Protein AF-0000000087531553 (afdb_homodimer)

Nearest PDB structures (foldseek):
  2ftk-assembly2_D  TM=8.898E-01  e=1.457E-17  Bacillus subtilis
  1ixm-assembly1_B  TM=9.054E-01  e=1.409E-15  Bacillus subtilis
  1ixm-assembly1_A  TM=8.840E-01  e=2.787E-15  Bacillus subtilis
  4r3a-assembly1_A  TM=4.571E-01  e=1.820E-04  Erythrobacter litoralis HTCC2594
  4r39-assembly4_D  TM=4.934E-01  e=1.730E-03  Erythrobacter litoralis HTCC2594

InterPro domains:
  IPR016120 Signal transduction histidine kinase, sporulation regulator SpoOB [SSF55890] (4-170)
  IPR016122 Sporulation initiation phosphotransferase B, C-terminal [PF14682] (57-173)
  IPR016122 Sporulation initiation phosphotransferase B, C-terminal [SM01317] (58-171)
  IPR037100 Sporulation initiation phosphotransferase B, C-terminal domain superfamily [G3DSA:3.30.565.30] (57-173)
  IPR039506 SpoOB, alpha-helical domain [PF14689] (4-54)

pLDDT: mean 92.74, std 7.63, range [51.19, 98.62]

Radius of gyration: 24.93 Å; Cα contacts (8 Å, |Δi|>4): 522; chains: 2; bounding box: 48×75×58 Å

Secondary structure (DSSP, 8-state):
--HHHHHHHHHHHHHHHHHHHHHHHHHHHTT-HHHHHHHHHHHHHHHHHHHHHHTSS-HHHHHHHHTGGGS--SSEEEEEEES-----GGGHHHHHHHHHHHHHHHHHTGGG-SS-EEEEEEE-SSS-EEEEEEES--TTHHHHHHHHHTHHHHSSEEEEEEEE-SSEEEEEEEE-/--HHHHHHHHHHHHHHHHHHHHHHHHHHHTT-HHHHHHHHHHHHHHHHHHHHHHTSS-HHHHHHHHTGGGS--SSEEEEEEES-----GGGHHHHHHHHHHHHHHHHHTGGG-SS-EEEEEEE-SSS-EEEEEEES--TTHHHHHHHHHTHHHHSSEEEEEEEE-SSEEEEEEEE-

Organism: NCBI:txid342944

Structure (mmCIF, N/CA/C/O backbone):
data_AF-0000000087531553-model_v1
#
loop_
_entity.id
_entity.type
_entity.pdbx_description
1 polymer 'Stage 0 sporulation protein B (Sporulation initiation phosphotransferase)'
#
loop_
_atom_site.group_PDB
_atom_site.id
_atom_site.type_symbol
_atom_site.label_atom_id
_atom_site.label_alt_id
_atom_site.label_comp_id
_atom_site.label_asym_id
_atom_site.label_entity_id
_atom_site.label_seq_id
_atom_site.pdbx_PDB_ins_code
_atom_site.Cartn_x
_atom_site.Cartn_y
_atom_site.Cartn_z
_atom_site.occupancy
_atom_site.B_iso_or_equiv
_atom_site.auth_seq_id
_atom_site.auth_comp_id
_atom_site.auth_asym_id
_atom_site.auth_atom_id
_atom_site.pdbx_PDB_model_num
ATOM 1 N N . MET A 1 1 ? -18.469 0.155 1.23 1 51.19 1 MET A N 1
ATOM 2 C CA . MET A 1 1 ? -17.203 -0.413 1.675 1 51.19 1 MET A CA 1
ATOM 3 C C . MET A 1 1 ? -16.641 0.37 2.857 1 51.19 1 MET A C 1
ATOM 5 O O . MET A 1 1 ? -16.578 1.601 2.82 1 51.19 1 MET A O 1
ATOM 9 N N . GLN A 1 2 ? -16.469 -0.368 4.094 1 82.62 2 GLN A N 1
ATOM 10 C CA . GLN A 1 2 ? -16.172 0.215 5.398 1 82.62 2 GLN A CA 1
ATOM 11 C C . GLN A 1 2 ? -14.727 0.696 5.477 1 82.62 2 GLN A C 1
ATOM 13 O O . GLN A 1 2 ? -13.844 0.143 4.812 1 82.62 2 GLN A O 1
ATOM 18 N N . GLU A 1 3 ? -14.477 1.964 5.84 1 88.94 3 GLU A N 1
ATOM 19 C CA . GLU A 1 3 ? -13.164 2.566 6.055 1 88.94 3 GLU A CA 1
ATOM 20 C C . GLU A 1 3 ? -12.227 1.602 6.773 1 88.94 3 GLU A C 1
ATOM 22 O O . GLU A 1 3 ? -11.023 1.6 6.523 1 88.94 3 GLU A O 1
ATOM 27 N N . LYS A 1 4 ? -12.82 0.708 7.438 1 92 4 LYS A N 1
ATOM 28 C CA . LYS A 1 4 ? -12.023 -0.287 8.148 1 92 4 LYS A CA 1
ATOM 29 C C . LYS A 1 4 ? -11.383 -1.272 7.176 1 92 4 LYS A C 1
ATOM 31 O O . LYS A 1 4 ? -10.219 -1.648 7.344 1 92 4 LYS A O 1
ATOM 36 N N . ASP A 1 5 ? -12.133 -1.661 6.211 1 92.5 5 ASP A N 1
ATOM 37 C CA . ASP A 1 5 ? -11.609 -2.568 5.195 1 92.5 5 ASP A CA 1
ATOM 38 C C . ASP A 1 5 ? -10.492 -1.905 4.387 1 92.5 5 ASP A C 1
ATOM 40 O O . ASP A 1 5 ? -9.492 -2.543 4.07 1 92.5 5 ASP A O 1
ATOM 44 N N . LYS A 1 6 ? -10.648 -0.671 4.039 1 96 6 LYS A N 1
ATOM 45 C CA . LYS A 1 6 ? -9.648 0.092 3.293 1 96 6 LYS A CA 1
ATOM 46 C C . LYS A 1 6 ? -8.367 0.258 4.102 1 96 6 LYS A C 1
ATOM 48 O O . LYS A 1 6 ? -7.266 0.134 3.559 1 96 6 LYS A O 1
ATOM 53 N N . LEU A 1 7 ? -8.492 0.474 5.387 1 96.81 7 LEU A N 1
ATOM 54 C CA . LEU A 1 7 ? -7.332 0.63 6.258 1 96.81 7 LEU A CA 1
ATOM 55 C C . LEU A 1 7 ? -6.559 -0.679 6.367 1 96.81 7 LEU A C 1
ATOM 57 O O . LEU A 1 7 ? -5.332 -0.671 6.488 1 96.81 7 LEU A O 1
ATOM 61 N N . ASN A 1 8 ? -7.316 -1.762 6.367 1 96.19 8 ASN A N 1
ATOM 62 C CA . ASN A 1 8 ? -6.664 -3.066 6.418 1 96.19 8 ASN A CA 1
ATOM 63 C C . ASN A 1 8 ? -5.773 -3.293 5.199 1 96.19 8 ASN A C 1
ATOM 65 O O . ASN A 1 8 ? -4.691 -3.871 5.32 1 96.19 8 ASN A O 1
ATOM 69 N N . ILE A 1 9 ? -6.211 -2.869 4.02 1 97.31 9 ILE A N 1
ATOM 70 C CA . ILE A 1 9 ? -5.418 -2.941 2.799 1 97.31 9 ILE A CA 1
ATOM 71 C C . ILE A 1 9 ? -4.141 -2.125 2.965 1 97.31 9 ILE A C 1
ATOM 73 O O . ILE A 1 9 ? -3.047 -2.604 2.654 1 97.31 9 ILE A O 1
ATOM 77 N N . LEU A 1 10 ? -4.277 -0.949 3.488 1 97.81 10 LEU A N 1
ATOM 78 C CA . LEU A 1 10 ? -3.137 -0.067 3.707 1 97.81 10 LEU A CA 1
ATOM 79 C C . LEU A 1 10 ? -2.16 -0.678 4.707 1 97.81 10 LEU A C 1
ATOM 81 O O . LEU A 1 10 ? -0.943 -0.573 4.535 1 97.81 10 LEU A O 1
ATOM 85 N N . ARG A 1 11 ? -2.701 -1.262 5.688 1 97.19 11 ARG A N 1
ATOM 86 C CA . ARG A 1 11 ? -1.887 -1.898 6.719 1 97.19 11 ARG A CA 1
ATOM 87 C C . ARG A 1 11 ? -1.041 -3.023 6.129 1 97.19 11 ARG A C 1
ATOM 89 O O . ARG A 1 11 ? 0.165 -3.092 6.371 1 97.19 11 ARG A O 1
ATOM 96 N N . HIS A 1 12 ? -1.646 -3.922 5.426 1 97.38 12 HIS A N 1
ATOM 97 C CA . HIS A 1 12 ? -0.929 -5.047 4.832 1 97.38 12 HIS A CA 1
ATOM 98 C C . HIS A 1 12 ? 0.117 -4.566 3.832 1 97.38 12 HIS A C 1
ATOM 100 O O . HIS A 1 12 ? 1.242 -5.07 3.814 1 97.38 12 HIS A O 1
ATOM 106 N N . SER A 1 13 ? -0.278 -3.625 2.98 1 97.06 13 SER A N 1
ATOM 107 C CA . SER A 1 13 ? 0.671 -3.062 2.025 1 97.06 13 SER A CA 1
ATOM 108 C C . SER A 1 13 ? 1.871 -2.445 2.736 1 97.06 13 SER A C 1
ATOM 110 O O . SER A 1 13 ? 3.02 -2.707 2.369 1 97.06 13 SER A O 1
ATOM 112 N N . ARG A 1 14 ? 1.592 -1.613 3.717 1 97.12 14 ARG A N 1
ATOM 113 C CA . ARG A 1 14 ? 2.641 -0.994 4.52 1 97.12 14 ARG A CA 1
ATOM 114 C C . ARG A 1 14 ? 3.553 -2.049 5.137 1 97.12 14 ARG A C 1
ATOM 116 O O . ARG A 1 14 ? 4.773 -1.89 5.148 1 97.12 14 ARG A O 1
ATOM 123 N N . HIS A 1 15 ? 3.02 -3.1 5.688 1 96.69 15 HIS A N 1
ATOM 124 C CA . HIS A 1 15 ? 3.799 -4.18 6.277 1 96.69 15 HIS A CA 1
ATOM 125 C C . HIS A 1 15 ? 4.719 -4.824 5.246 1 96.69 15 HIS A C 1
ATOM 127 O O . HIS A 1 15 ? 5.902 -5.039 5.512 1 96.69 15 HIS A O 1
ATOM 133 N N . ASP A 1 16 ? 4.172 -5.09 4.094 1 96.19 16 ASP A N 1
ATOM 134 C CA . ASP A 1 16 ? 4.965 -5.652 3.008 1 96.19 16 ASP A CA 1
ATOM 135 C C . ASP A 1 16 ? 6.172 -4.77 2.697 1 96.19 16 ASP A C 1
ATOM 137 O O . ASP A 1 16 ? 7.305 -5.258 2.635 1 96.19 16 ASP A O 1
ATOM 141 N N . TRP A 1 17 ? 5.988 -3.551 2.623 1 95.44 17 TRP A N 1
ATOM 142 C CA . TRP A 1 17 ? 7.047 -2.627 2.236 1 95.44 17 TRP A CA 1
ATOM 143 C C . TRP A 1 17 ? 8.039 -2.422 3.377 1 95.44 17 TRP A C 1
ATOM 145 O O . TRP A 1 17 ? 9.242 -2.285 3.148 1 95.44 17 TRP A O 1
ATOM 155 N N . MET A 1 18 ? 7.527 -2.418 4.598 1 96.94 18 MET A N 1
ATOM 156 C CA . MET A 1 18 ? 8.406 -2.279 5.754 1 96.94 18 MET A CA 1
ATOM 157 C 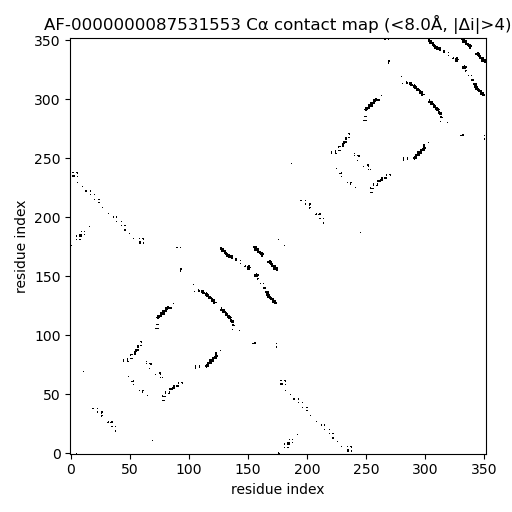C . MET A 1 18 ? 9.336 -3.482 5.875 1 96.94 18 MET A C 1
ATOM 159 O O . MET A 1 18 ? 10.484 -3.342 6.297 1 96.94 18 MET A O 1
ATOM 163 N N . ASN A 1 19 ? 8.836 -4.637 5.48 1 95.75 19 ASN A N 1
ATOM 164 C CA . ASN A 1 19 ? 9.695 -5.812 5.434 1 95.75 19 ASN A CA 1
ATOM 165 C C . ASN A 1 19 ? 10.875 -5.609 4.48 1 95.75 19 ASN A C 1
ATOM 167 O O . ASN A 1 19 ? 12.008 -5.957 4.805 1 95.75 19 ASN A O 1
ATOM 171 N N . VAL A 1 20 ? 10.594 -5.055 3.365 1 97.06 20 VAL A N 1
ATOM 172 C CA . VAL A 1 20 ? 11.625 -4.77 2.367 1 97.06 20 VAL A CA 1
ATOM 173 C C . VAL A 1 20 ? 12.609 -3.74 2.918 1 97.06 20 VAL A C 1
ATOM 175 O O . VAL A 1 20 ? 13.828 -3.914 2.805 1 97.06 20 VAL A O 1
ATOM 178 N N . VAL A 1 21 ? 12.117 -2.678 3.531 1 97.25 21 VAL A N 1
ATOM 179 C CA . VAL A 1 21 ? 12.922 -1.606 4.109 1 97.25 21 VAL A CA 1
ATOM 180 C C . VAL A 1 21 ? 13.898 -2.186 5.133 1 97.25 21 VAL A C 1
ATOM 182 O O . VAL A 1 21 ? 15.078 -1.836 5.141 1 97.25 21 VAL A O 1
ATOM 185 N N . GLN A 1 22 ? 13.383 -3.086 5.941 1 96.62 22 GLN A N 1
ATOM 186 C CA . GLN A 1 22 ? 14.203 -3.695 6.977 1 96.62 22 GLN A CA 1
ATOM 187 C C . GLN A 1 22 ? 15.328 -4.535 6.367 1 96.62 22 GLN A C 1
ATOM 189 O O . GLN A 1 22 ? 16.469 -4.496 6.84 1 96.62 22 GLN A O 1
ATOM 194 N N . VAL A 1 23 ? 15.016 -5.266 5.344 1 97.25 23 VAL A N 1
ATOM 195 C CA . VAL A 1 23 ? 16 -6.094 4.66 1 97.25 23 VAL A CA 1
ATOM 196 C C . VAL A 1 23 ? 17.062 -5.203 4.023 1 97.25 23 VAL A C 1
ATOM 198 O O . VAL A 1 23 ? 18.266 -5.496 4.105 1 97.25 23 VAL A O 1
ATOM 201 N N . ILE A 1 24 ? 16.641 -4.117 3.422 1 97.12 24 ILE A N 1
ATOM 202 C CA . ILE A 1 24 ? 17.562 -3.176 2.811 1 97.12 24 ILE A CA 1
ATOM 203 C C . ILE A 1 24 ? 18.469 -2.576 3.881 1 97.12 24 ILE A C 1
ATOM 205 O O . ILE A 1 24 ? 19.688 -2.535 3.715 1 97.12 24 ILE A O 1
ATOM 209 N N . LYS A 1 25 ? 17.891 -2.104 4.953 1 95.75 25 LYS A N 1
ATOM 210 C CA . LYS A 1 25 ? 18.672 -1.521 6.047 1 95.75 25 LYS A CA 1
ATOM 211 C C . LYS A 1 25 ? 19.719 -2.498 6.562 1 95.75 25 LYS A C 1
ATOM 213 O O . LYS A 1 25 ? 20.875 -2.121 6.77 1 95.75 25 LYS A O 1
ATOM 218 N N . GLY A 1 26 ? 19.359 -3.719 6.766 1 95.12 26 GLY A N 1
ATOM 219 C CA . GLY A 1 26 ? 20.266 -4.742 7.238 1 95.12 26 GLY A CA 1
ATOM 220 C C . GLY A 1 26 ? 21.453 -4.965 6.305 1 95.12 26 GLY A C 1
ATOM 221 O O . GLY A 1 26 ? 22.594 -5.066 6.75 1 95.12 26 GLY A O 1
ATOM 222 N N . ASN A 1 27 ? 21.156 -5.023 5.035 1 95.81 27 ASN A N 1
ATOM 223 C CA . ASN A 1 27 ? 22.219 -5.242 4.059 1 95.81 27 ASN A CA 1
ATOM 224 C C . ASN A 1 27 ? 23.109 -4.008 3.914 1 95.81 27 ASN A C 1
ATOM 226 O O . ASN A 1 27 ? 24.312 -4.129 3.688 1 95.81 27 ASN A O 1
ATOM 230 N N . LEU A 1 28 ? 22.531 -2.857 4.043 1 93.62 28 LEU A N 1
ATOM 231 C CA . LEU A 1 28 ? 23.297 -1.625 3.984 1 93.62 28 LEU A CA 1
ATOM 232 C C . LEU A 1 28 ? 24.266 -1.538 5.156 1 93.62 28 LEU A C 1
ATOM 234 O O . LEU A 1 28 ? 25.422 -1.128 4.988 1 93.62 28 LEU A O 1
ATOM 238 N N . GLN A 1 29 ? 23.781 -1.902 6.305 1 93.19 29 GLN A N 1
ATOM 239 C CA . GLN A 1 29 ? 24.609 -1.905 7.504 1 93.19 29 GLN A CA 1
ATOM 240 C C . GLN A 1 29 ? 25.812 -2.834 7.344 1 93.19 29 GLN A C 1
ATOM 242 O O . GLN A 1 29 ? 26.891 -2.572 7.891 1 93.19 29 GLN A O 1
ATOM 247 N N . LEU A 1 30 ? 25.609 -3.883 6.594 1 94.62 30 LEU A N 1
ATOM 248 C CA . LEU A 1 30 ? 26.672 -4.863 6.359 1 94.62 30 LEU A CA 1
ATOM 249 C C . LEU A 1 30 ? 27.5 -4.488 5.141 1 94.62 30 LEU A C 1
ATOM 251 O O . LEU A 1 30 ? 28.359 -5.258 4.711 1 94.62 30 LEU A O 1
ATOM 255 N N . ASP A 1 31 ? 27.188 -3.34 4.602 1 91.25 31 ASP A N 1
ATOM 256 C CA . ASP A 1 31 ? 27.906 -2.793 3.453 1 91.25 31 ASP A CA 1
ATOM 257 C C . ASP A 1 31 ? 27.766 -3.707 2.236 1 91.25 31 ASP A C 1
ATOM 259 O O . ASP A 1 31 ? 28.75 -3.961 1.534 1 91.25 31 ASP A O 1
ATOM 263 N N . ARG A 1 32 ? 26.672 -4.27 2.021 1 93.06 32 ARG A N 1
ATOM 264 C CA . ARG A 1 32 ? 26.359 -5.098 0.862 1 93.06 32 ARG A CA 1
ATOM 265 C C . ARG A 1 32 ? 25.516 -4.328 -0.149 1 93.06 32 ARG A C 1
ATOM 267 O O . ARG A 1 32 ? 24.328 -4.633 -0.347 1 93.06 32 ARG A O 1
ATOM 274 N N . LYS A 1 33 ? 26.125 -3.402 -0.765 1 91.44 33 LYS A N 1
ATOM 275 C CA . LYS A 1 33 ? 25.438 -2.504 -1.693 1 91.44 33 LYS A CA 1
ATOM 276 C C . LYS A 1 33 ? 24.875 -3.27 -2.885 1 91.44 33 LYS A C 1
ATOM 278 O O . LYS A 1 33 ? 23.766 -2.973 -3.35 1 91.44 33 LYS A O 1
ATOM 283 N N . ASP A 1 34 ? 25.688 -4.258 -3.354 1 93 34 ASP A N 1
ATOM 284 C CA . ASP A 1 34 ? 25.219 -5.043 -4.496 1 93 34 ASP A CA 1
ATOM 285 C C . ASP A 1 34 ? 23.922 -5.785 -4.164 1 93 34 ASP A C 1
ATOM 287 O O . ASP A 1 34 ? 23.016 -5.836 -4.988 1 93 34 ASP A O 1
ATOM 291 N N . ARG A 1 35 ? 23.938 -6.297 -3.045 1 95.69 35 ARG A N 1
ATOM 292 C CA . ARG A 1 35 ? 22.734 -6.996 -2.605 1 95.69 35 ARG A CA 1
ATOM 293 C C . ARG A 1 35 ? 21.547 -6.039 -2.488 1 95.69 35 ARG A C 1
ATOM 295 O O . ARG A 1 35 ? 20.422 -6.395 -2.82 1 95.69 35 ARG A O 1
ATOM 302 N N . VAL A 1 36 ? 21.75 -4.863 -2.01 1 96.38 36 VAL A N 1
ATOM 303 C CA . VAL A 1 36 ? 20.703 -3.848 -1.905 1 96.38 36 VAL A CA 1
ATOM 304 C C . VAL A 1 36 ? 20.141 -3.549 -3.291 1 96.38 36 VAL A C 1
ATOM 306 O O . VAL A 1 36 ? 18.922 -3.473 -3.463 1 96.38 36 VAL A O 1
ATOM 309 N N . TYR A 1 37 ? 20.984 -3.465 -4.242 1 94.75 37 TYR A N 1
ATOM 310 C CA . TYR A 1 37 ? 20.547 -3.232 -5.613 1 94.75 37 TYR A CA 1
ATOM 311 C C . TYR A 1 37 ? 19.656 -4.371 -6.102 1 94.75 37 TYR A C 1
ATOM 313 O O . TYR A 1 37 ? 18.641 -4.137 -6.75 1 94.75 37 TYR A O 1
ATOM 321 N N . ASP A 1 38 ? 20.125 -5.516 -5.812 1 96.75 38 ASP A N 1
ATOM 322 C CA . ASP A 1 38 ? 19.344 -6.68 -6.219 1 96.75 38 ASP A CA 1
ATOM 323 C C . ASP A 1 38 ? 17.938 -6.645 -5.621 1 96.75 38 ASP A C 1
ATOM 325 O O . ASP A 1 38 ? 16.953 -6.93 -6.309 1 96.75 38 ASP A O 1
ATOM 329 N N . ILE A 1 39 ? 17.875 -6.312 -4.379 1 97.56 39 ILE A N 1
ATOM 330 C CA . ILE A 1 39 ? 16.609 -6.246 -3.672 1 97.56 39 ILE A CA 1
ATOM 331 C C . ILE A 1 39 ? 15.719 -5.168 -4.293 1 97.56 39 ILE A C 1
ATOM 333 O O . ILE A 1 39 ? 14.539 -5.402 -4.559 1 97.56 39 ILE A O 1
ATOM 337 N N . LEU A 1 40 ? 16.281 -4.023 -4.531 1 97.31 40 LEU A N 1
ATOM 338 C CA . LEU A 1 40 ? 15.531 -2.92 -5.129 1 97.31 40 LEU A CA 1
ATOM 339 C C . LEU A 1 40 ? 15.008 -3.301 -6.512 1 97.31 40 LEU A C 1
ATOM 341 O O . LEU A 1 40 ? 13.875 -2.963 -6.867 1 97.31 40 LEU A O 1
ATOM 345 N N . ASN A 1 41 ? 15.789 -4.004 -7.273 1 96.81 41 ASN A N 1
ATOM 346 C CA . ASN A 1 41 ? 15.367 -4.449 -8.602 1 96.81 41 ASN A CA 1
ATOM 347 C C . ASN A 1 41 ? 14.219 -5.453 -8.516 1 96.81 41 ASN A C 1
ATOM 349 O O . ASN A 1 41 ? 13.289 -5.41 -9.32 1 96.81 41 ASN A O 1
ATOM 353 N N . GLU A 1 42 ? 14.391 -6.32 -7.605 1 96.88 42 GLU A N 1
ATOM 354 C CA . GLU A 1 42 ? 13.344 -7.316 -7.414 1 96.88 42 GLU A CA 1
ATOM 355 C C . GLU A 1 42 ? 12.016 -6.656 -7.035 1 96.88 42 GLU A C 1
ATOM 357 O O . GLU A 1 42 ? 10.969 -7 -7.582 1 96.88 42 GLU A O 1
ATOM 362 N N . VAL A 1 43 ? 12.062 -5.758 -6.105 1 96.94 43 VAL A N 1
ATOM 363 C CA . VAL A 1 43 ? 10.852 -5.074 -5.656 1 96.94 43 VAL A CA 1
ATOM 364 C C . VAL A 1 43 ? 10.258 -4.262 -6.805 1 96.94 43 VAL A C 1
ATOM 366 O O . VAL A 1 43 ? 9.039 -4.199 -6.965 1 96.94 43 VAL A O 1
ATOM 369 N N . THR A 1 44 ? 11.062 -3.592 -7.586 1 97.62 44 THR A N 1
ATOM 370 C CA . THR A 1 44 ? 10.609 -2.83 -8.742 1 97.62 44 THR A CA 1
ATOM 371 C C . THR A 1 44 ? 9.898 -3.736 -9.742 1 97.62 44 THR A C 1
ATOM 373 O O . THR A 1 44 ? 8.82 -3.398 -10.242 1 97.62 44 THR A O 1
ATOM 376 N N . ARG A 1 45 ? 10.508 -4.84 -10.039 1 97.12 45 ARG A N 1
ATOM 377 C CA . ARG A 1 45 ? 9.922 -5.805 -10.961 1 97.12 45 ARG A CA 1
ATOM 378 C C . ARG A 1 45 ? 8.562 -6.281 -10.461 1 97.12 45 ARG A C 1
ATOM 380 O O . ARG A 1 45 ? 7.602 -6.348 -11.234 1 97.12 45 ARG A O 1
ATOM 387 N N . ARG A 1 46 ? 8.453 -6.613 -9.219 1 97.12 46 ARG A N 1
ATOM 388 C CA . ARG A 1 46 ? 7.195 -7.062 -8.633 1 97.12 46 ARG A CA 1
ATOM 389 C C . ARG A 1 46 ? 6.121 -5.988 -8.742 1 97.12 46 ARG A C 1
ATOM 391 O O . ARG A 1 46 ? 4.977 -6.277 -9.102 1 97.12 46 ARG A O 1
ATOM 398 N N . ALA A 1 47 ? 6.477 -4.781 -8.391 1 97.62 47 ALA A N 1
ATOM 399 C CA . ALA A 1 47 ? 5.543 -3.66 -8.5 1 97.62 47 ALA A CA 1
ATOM 400 C C . ALA A 1 47 ? 5.055 -3.486 -9.93 1 97.62 47 ALA A C 1
ATOM 402 O O . ALA A 1 47 ? 3.879 -3.191 -10.164 1 97.62 47 ALA A O 1
ATOM 403 N N . GLU A 1 48 ? 5.941 -3.646 -10.867 1 97.25 48 GLU A N 1
ATOM 404 C CA . GLU A 1 48 ? 5.578 -3.541 -12.273 1 97.25 48 GLU A CA 1
ATOM 405 C C . GLU A 1 48 ? 4.578 -4.625 -12.672 1 97.25 48 GLU A C 1
ATOM 407 O O . GLU A 1 48 ? 3.623 -4.355 -13.398 1 97.25 48 GLU A O 1
ATOM 412 N N . HIS A 1 49 ? 4.859 -5.797 -12.242 1 98.06 49 HIS A N 1
ATOM 413 C CA . HIS A 1 49 ? 3.941 -6.895 -12.523 1 98.06 49 HIS A CA 1
ATOM 414 C C . HIS A 1 49 ? 2.561 -6.625 -11.938 1 98.06 49 HIS A C 1
ATOM 416 O O . HIS A 1 49 ? 1.543 -6.859 -12.586 1 98.06 49 HIS A O 1
ATOM 422 N N . GLU A 1 50 ? 2.51 -6.145 -10.727 1 97.69 50 GLU A N 1
ATOM 423 C CA . GLU A 1 50 ? 1.239 -5.828 -10.078 1 97.69 50 GLU A CA 1
ATOM 424 C C . GLU A 1 50 ? 0.491 -4.734 -10.836 1 97.69 50 GLU A C 1
ATOM 426 O O . GLU A 1 50 ? -0.731 -4.801 -10.984 1 97.69 50 GLU A O 1
ATOM 431 N N . ALA A 1 51 ? 1.196 -3.736 -11.273 1 97.12 51 ALA A N 1
ATOM 432 C CA . ALA A 1 51 ? 0.596 -2.652 -12.047 1 97.12 51 ALA A CA 1
ATOM 433 C C . ALA A 1 51 ? -0.031 -3.178 -13.336 1 97.12 51 ALA A C 1
ATOM 435 O O . ALA A 1 51 ? -1.173 -2.842 -13.656 1 97.12 51 ALA A O 1
ATOM 436 N N . LYS A 1 52 ? 0.709 -3.977 -14.039 1 97.5 52 LYS A N 1
ATOM 437 C CA . LYS A 1 52 ? 0.218 -4.551 -15.281 1 97.5 52 LYS A CA 1
ATOM 438 C C . LYS A 1 52 ? -1.019 -5.414 -15.047 1 97.5 52 LYS A C 1
ATOM 440 O O . LYS A 1 52 ? -1.982 -5.352 -15.812 1 97.5 52 LYS A O 1
ATOM 445 N N . LEU A 1 53 ? -0.93 -6.219 -14.008 1 97.94 53 LEU A N 1
ATOM 446 C CA . LEU A 1 53 ? -2.064 -7.059 -13.641 1 97.94 53 LEU A CA 1
ATOM 447 C C . LEU A 1 53 ? -3.305 -6.215 -13.375 1 97.94 53 LEU A C 1
ATOM 449 O O . LEU A 1 53 ? -4.406 -6.562 -13.797 1 97.94 53 LEU A O 1
ATOM 453 N N . SER A 1 54 ? -3.121 -5.117 -12.703 1 97.06 54 SER A N 1
ATOM 454 C CA . SER A 1 54 ? -4.211 -4.215 -12.344 1 97.06 54 SER A CA 1
ATOM 455 C C . SER A 1 54 ? -4.793 -3.537 -13.578 1 97.06 54 SER A C 1
ATOM 457 O O . SER A 1 54 ? -5.895 -2.98 -13.531 1 97.06 54 SER A O 1
ATOM 459 N N . ASP A 1 55 ? -4.16 -3.58 -14.703 1 95.44 55 ASP A N 1
ATOM 460 C CA . ASP A 1 55 ? -4.559 -2.865 -15.906 1 95.44 55 ASP A CA 1
ATOM 461 C C . ASP A 1 55 ? -5.246 -3.801 -16.906 1 95.44 55 ASP A C 1
ATOM 463 O O . ASP A 1 55 ? -5.578 -3.396 -18.016 1 95.44 55 ASP A O 1
ATOM 467 N N . LEU A 1 56 ? -5.562 -5.02 -16.578 1 96.75 56 LEU A N 1
ATOM 468 C CA . LEU A 1 56 ? -6.113 -6.02 -17.484 1 96.75 56 LEU A CA 1
ATOM 469 C C . LEU A 1 56 ? -7.637 -5.922 -17.531 1 96.75 56 LEU A C 1
ATOM 471 O O . LEU A 1 56 ? -8.289 -6.695 -18.234 1 96.75 56 LEU A O 1
ATOM 475 N N . ASN A 1 57 ? -8.266 -4.984 -16.797 1 96.62 57 ASN A N 1
ATOM 476 C CA . ASN A 1 57 ? -9.711 -4.867 -16.672 1 96.62 57 ASN A CA 1
ATOM 477 C C . ASN A 1 57 ? -10.32 -6.125 -16.062 1 96.62 57 ASN A C 1
ATOM 479 O O . ASN A 1 57 ? -11.375 -6.59 -16.5 1 96.62 57 ASN A O 1
ATOM 483 N N . THR A 1 58 ? -9.625 -6.734 -15.172 1 97.12 58 THR A N 1
ATOM 484 C CA . THR A 1 58 ? -10.055 -7.859 -14.344 1 97.12 58 THR A CA 1
ATOM 485 C C . THR A 1 58 ? -9.914 -7.531 -12.867 1 97.12 58 THR A C 1
ATOM 487 O O . THR A 1 58 ? -9.117 -8.148 -12.156 1 97.12 58 THR A O 1
ATOM 490 N N . PRO A 1 59 ? -10.672 -6.594 -12.398 1 97.38 59 PRO A N 1
ATOM 491 C CA . PRO A 1 59 ? -10.445 -6.051 -11.062 1 97.38 59 PRO A CA 1
ATOM 492 C C . PRO A 1 59 ? -10.602 -7.102 -9.961 1 97.38 59 PRO A C 1
ATOM 494 O O . PRO A 1 59 ? -9.867 -7.082 -8.977 1 97.38 59 PRO A O 1
ATOM 497 N N . ASP A 1 60 ? -11.562 -7.988 -10.094 1 97.5 60 ASP A N 1
ATOM 498 C CA . ASP A 1 60 ? -11.758 -9.008 -9.07 1 97.5 60 ASP A CA 1
ATOM 499 C C . ASP A 1 60 ? -10.57 -9.969 -9.016 1 97.5 60 ASP A C 1
ATOM 501 O O . ASP A 1 60 ? -10.086 -10.305 -7.938 1 97.5 60 ASP A O 1
ATOM 505 N N . LEU A 1 61 ? -10.102 -10.344 -10.148 1 98.06 61 LEU A N 1
ATOM 506 C CA . LEU A 1 61 ? -8.961 -11.25 -10.234 1 98.06 61 LEU A CA 1
ATOM 507 C C . LEU A 1 61 ? -7.688 -10.562 -9.742 1 98.06 61 LEU A C 1
ATOM 5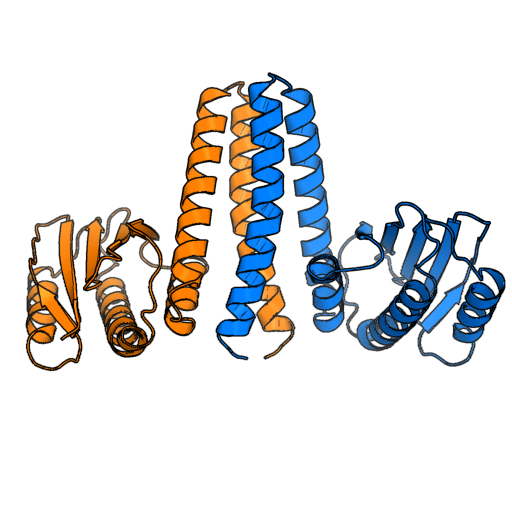09 O O . LEU A 1 61 ? -6.938 -11.141 -8.953 1 98.06 61 LEU A O 1
ATOM 513 N N . ALA A 1 62 ? -7.461 -9.398 -10.242 1 98.12 62 ALA A N 1
ATOM 514 C CA . ALA A 1 62 ? -6.266 -8.656 -9.859 1 98.12 62 ALA A CA 1
ATOM 515 C C . ALA A 1 62 ? -6.18 -8.492 -8.344 1 98.12 62 ALA A C 1
ATOM 517 O O . ALA A 1 62 ? -5.141 -8.773 -7.742 1 98.12 62 ALA A O 1
ATOM 518 N N . TYR A 1 63 ? -7.273 -8.117 -7.777 1 97.75 63 TYR A N 1
ATOM 519 C CA . TYR A 1 63 ? -7.293 -7.934 -6.328 1 97.75 63 TYR A CA 1
ATOM 520 C C . TYR A 1 63 ? -7.02 -9.25 -5.609 1 97.75 63 TYR A C 1
ATOM 522 O O . TYR A 1 63 ? -6.242 -9.289 -4.652 1 97.75 63 TYR A O 1
ATOM 530 N N . LYS A 1 64 ? -7.637 -10.266 -6.016 1 97.38 64 LYS A N 1
ATOM 531 C CA . LYS A 1 64 ? -7.465 -11.578 -5.406 1 97.38 64 LYS A CA 1
ATOM 532 C C . LYS A 1 64 ? -5.996 -12 -5.41 1 97.38 64 LYS A C 1
ATOM 534 O O . LYS A 1 64 ? -5.48 -12.469 -4.395 1 97.38 64 LYS A O 1
ATOM 539 N N . LEU A 1 65 ? -5.355 -11.781 -6.492 1 98 65 LEU A N 1
ATOM 540 C CA . LEU A 1 65 ? -3.99 -12.273 -6.652 1 98 65 LEU A CA 1
ATOM 541 C C . LEU A 1 65 ? -3 -11.367 -5.922 1 98 65 LEU A C 1
ATOM 543 O O . LEU A 1 65 ? -2.062 -11.859 -5.285 1 98 65 LEU A O 1
ATOM 547 N N . ILE A 1 66 ? -3.223 -10.094 -5.988 1 97.81 66 ILE A N 1
ATOM 548 C CA . ILE A 1 66 ? -2.295 -9.141 -5.387 1 97.81 66 ILE A CA 1
ATOM 549 C C . ILE A 1 66 ? -2.314 -9.289 -3.867 1 97.81 66 ILE A C 1
ATOM 551 O O . ILE A 1 66 ? -1.278 -9.156 -3.211 1 97.81 66 ILE A O 1
ATOM 555 N N . THR A 1 67 ? -3.479 -9.555 -3.287 1 97.25 67 THR A N 1
ATOM 556 C CA . THR A 1 67 ? -3.611 -9.594 -1.835 1 97.25 67 THR A CA 1
ATOM 557 C C . THR A 1 67 ? -3.479 -11.023 -1.317 1 97.25 67 THR A C 1
ATOM 559 O O . THR A 1 67 ? -3.605 -11.273 -0.116 1 97.25 67 THR A O 1
ATOM 562 N N . PHE A 1 68 ? -3.221 -11.953 -2.146 1 97.06 68 PHE A N 1
ATOM 563 C CA . PHE A 1 68 ? -3.227 -13.375 -1.821 1 97.06 68 PHE A CA 1
ATOM 564 C C . PHE A 1 68 ? -2.303 -13.664 -0.644 1 97.06 68 PHE A C 1
ATOM 566 O O . PHE A 1 68 ? -2.697 -14.344 0.309 1 97.06 68 PHE A O 1
ATOM 573 N N . ASN A 1 69 ? -1.179 -13.133 -0.631 1 96.38 69 ASN A N 1
ATOM 574 C CA . ASN A 1 69 ? -0.151 -13.492 0.342 1 96.38 69 ASN A CA 1
ATOM 575 C C . ASN A 1 69 ? -0.378 -12.789 1.679 1 96.38 69 ASN A C 1
ATOM 577 O O . ASN A 1 69 ? 0.361 -13.016 2.639 1 96.38 69 ASN A O 1
ATOM 581 N N . TRP A 1 70 ? -1.345 -11.93 1.766 1 95.5 70 TRP A N 1
ATOM 582 C CA . TRP A 1 70 ? -1.61 -11.195 2.996 1 95.5 70 TRP A CA 1
ATOM 583 C C . TRP A 1 70 ? -2.213 -12.109 4.059 1 95.5 70 TRP A C 1
ATOM 585 O O . TRP A 1 70 ? -2.131 -11.812 5.254 1 95.5 70 TRP A O 1
ATOM 595 N N . GLN A 1 71 ? -2.861 -13.133 3.621 1 88.69 71 GLN A N 1
ATOM 596 C CA . GLN A 1 71 ? -3.449 -14.078 4.562 1 88.69 71 GLN A CA 1
ATOM 597 C C . GLN A 1 71 ? -2.59 -15.336 4.691 1 88.69 71 GLN A C 1
ATOM 599 O O . GLN A 1 71 ? -1.694 -15.562 3.877 1 88.69 71 GLN A O 1
ATOM 604 N N . TRP A 1 72 ? -2.73 -15.906 5.797 1 77.69 72 TRP A N 1
ATOM 605 C CA . TRP A 1 72 ? -2.006 -17.156 5.965 1 77.69 72 TRP A CA 1
ATOM 606 C C . TRP A 1 72 ? -2.35 -18.141 4.852 1 77.69 72 TRP A C 1
ATOM 608 O O . TRP A 1 72 ? -3.52 -18.469 4.641 1 77.69 72 TRP A O 1
ATOM 618 N N . GLN A 1 73 ? -1.368 -18.359 4.188 1 78.12 73 GLN A N 1
ATOM 619 C CA . GLN A 1 73 ? -1.528 -19.281 3.072 1 78.12 73 GLN A CA 1
ATOM 620 C C . GLN A 1 73 ? -0.593 -20.469 3.213 1 78.12 73 GLN A C 1
ATOM 622 O O . GLN A 1 73 ? 0.439 -20.391 3.883 1 78.12 73 GLN A O 1
ATOM 627 N N . LYS A 1 74 ? -1.009 -21.562 2.619 1 86.5 74 LYS A N 1
ATOM 628 C CA . LYS A 1 74 ? -0.239 -22.812 2.646 1 86.5 74 LYS A CA 1
ATOM 629 C C . LYS A 1 74 ? 0.874 -22.781 1.603 1 86.5 74 LYS A C 1
ATOM 631 O O . LYS A 1 74 ? 1.729 -23.672 1.581 1 86.5 74 LYS A O 1
ATOM 636 N N . PHE A 1 75 ? 0.814 -21.891 0.733 1 92.25 75 PHE A N 1
ATOM 637 C CA . PHE A 1 75 ? 1.862 -21.703 -0.262 1 92.25 75 PHE A CA 1
ATOM 638 C C . PHE A 1 75 ? 2.018 -20.219 -0.612 1 92.25 75 PHE A C 1
ATOM 640 O O . PHE A 1 75 ? 1.121 -19.422 -0.347 1 92.25 75 PHE A O 1
ATOM 647 N N . HIS A 1 76 ? 3.16 -19.891 -1.161 1 94.94 76 HIS A N 1
ATOM 648 C CA . HIS A 1 76 ? 3.426 -18.531 -1.595 1 94.94 76 HIS A CA 1
ATOM 649 C C . HIS A 1 76 ? 3.08 -18.344 -3.068 1 94.94 76 HIS A C 1
ATOM 651 O O . HIS A 1 76 ? 3.352 -19.219 -3.891 1 94.94 76 HIS A O 1
ATOM 657 N N . LEU A 1 77 ? 2.559 -17.172 -3.404 1 97.06 77 LEU A N 1
ATOM 658 C CA . LEU A 1 77 ? 2.162 -16.859 -4.773 1 97.06 77 LEU A CA 1
ATOM 659 C C . LEU A 1 77 ? 3.041 -15.766 -5.363 1 97.06 77 LEU A C 1
ATOM 661 O O . LEU A 1 77 ? 3.238 -14.719 -4.742 1 97.06 77 LEU A O 1
ATOM 665 N N . ASP A 1 78 ? 3.621 -16.016 -6.5 1 97.25 78 ASP A N 1
ATOM 666 C CA . ASP A 1 78 ? 4.316 -15.008 -7.301 1 97.25 78 ASP A CA 1
ATOM 667 C C . ASP A 1 78 ? 3.641 -14.82 -8.656 1 97.25 78 ASP A C 1
ATOM 669 O O . ASP A 1 78 ? 3.156 -15.781 -9.25 1 97.25 78 ASP A O 1
ATOM 673 N N . ILE A 1 79 ? 3.627 -13.609 -9.125 1 98.31 79 ILE A N 1
ATOM 674 C CA . ILE A 1 79 ? 2.965 -13.273 -10.383 1 98.31 79 ILE A CA 1
ATOM 675 C C . ILE A 1 79 ? 3.973 -12.664 -11.352 1 98.31 79 ILE A C 1
ATOM 677 O O . ILE A 1 79 ? 4.809 -11.844 -10.953 1 98.31 79 ILE A O 1
ATOM 681 N N . GLU A 1 80 ? 3.92 -13.039 -12.555 1 98.25 80 GLU A N 1
ATOM 682 C CA . GLU A 1 80 ? 4.715 -12.484 -13.641 1 98.25 80 GLU A CA 1
ATOM 683 C C . GLU A 1 80 ? 3.834 -12.109 -14.828 1 98.25 80 GLU A C 1
ATOM 685 O O . GLU A 1 80 ? 2.988 -12.898 -15.258 1 98.25 80 GLU A O 1
ATOM 690 N N . MET A 1 81 ? 4.023 -10.93 -15.281 1 98.25 81 MET A N 1
ATOM 691 C CA . MET A 1 81 ? 3.314 -10.445 -16.453 1 98.25 81 MET A CA 1
ATOM 692 C C . MET A 1 81 ? 4.242 -10.398 -17.672 1 98.25 81 MET A C 1
ATOM 694 O O . MET A 1 81 ? 5.266 -9.719 -17.641 1 98.25 81 MET A O 1
ATOM 698 N N . ILE A 1 82 ? 3.885 -11.086 -18.703 1 97.62 82 ILE A N 1
ATOM 699 C CA . ILE A 1 82 ? 4.699 -11.133 -19.906 1 97.62 82 ILE A CA 1
ATOM 700 C C . ILE A 1 82 ? 3.932 -10.492 -21.062 1 97.62 82 ILE A C 1
ATOM 702 O O . ILE A 1 82 ? 2.844 -10.953 -21.422 1 97.62 82 ILE A O 1
ATOM 706 N N . GLY A 1 83 ? 4.516 -9.43 -21.656 1 95.31 83 GLY A N 1
ATOM 707 C CA . GLY A 1 83 ? 3.861 -8.695 -22.734 1 95.31 83 GLY A CA 1
ATOM 708 C C . GLY A 1 83 ? 3.195 -7.418 -22.266 1 95.31 83 GLY A C 1
ATOM 709 O O . GLY A 1 83 ? 3.307 -7.047 -21.094 1 95.31 83 GLY A O 1
ATOM 710 N N . LYS A 1 84 ? 2.43 -6.723 -23.125 1 93.06 84 LYS A N 1
ATOM 711 C CA . LYS A 1 84 ? 1.724 -5.488 -22.812 1 93.06 84 LYS A CA 1
ATOM 712 C C . LYS A 1 84 ? 0.289 -5.773 -22.375 1 93.06 84 LYS A C 1
ATOM 714 O O . LYS A 1 84 ? -0.365 -6.664 -22.922 1 93.06 84 LYS A O 1
ATOM 719 N N . PRO A 1 85 ? -0.07 -5.016 -21.453 1 91.31 85 PRO A N 1
ATOM 720 C CA . PRO A 1 85 ? -1.439 -5.23 -20.984 1 91.31 85 PRO A CA 1
ATOM 721 C C . PRO A 1 85 ? -2.479 -5.082 -22.094 1 91.31 85 PRO A C 1
ATOM 723 O O . PRO A 1 85 ? -2.346 -4.211 -22.953 1 91.31 85 PRO A O 1
ATOM 726 N N . ILE A 1 86 ? -3.373 -5.996 -22.094 1 93.44 86 ILE A N 1
ATOM 727 C CA . ILE A 1 86 ? -4.523 -5.977 -22.984 1 93.44 86 ILE A CA 1
ATOM 728 C C . ILE A 1 86 ? -5.809 -6.113 -22.172 1 93.44 86 ILE A C 1
ATOM 730 O O . ILE A 1 86 ? -5.773 -6.441 -20.984 1 93.44 86 ILE A O 1
ATOM 734 N N . ASP A 1 87 ? -6.926 -5.801 -22.859 1 96 87 ASP A N 1
ATOM 735 C CA . ASP A 1 87 ? -8.219 -5.934 -22.188 1 96 87 ASP A CA 1
ATOM 736 C C . ASP A 1 87 ? -8.609 -7.398 -22.031 1 96 87 ASP A C 1
ATOM 738 O O . ASP A 1 87 ? -8.875 -8.078 -23.031 1 96 87 ASP A O 1
ATOM 742 N N . CYS A 1 88 ? -8.688 -7.883 -20.781 1 96.5 88 CYS A N 1
ATOM 743 C CA . CYS A 1 88 ? -9 -9.281 -20.516 1 96.5 88 CYS A CA 1
ATOM 744 C C . CYS A 1 88 ? -10.32 -9.414 -19.766 1 96.5 88 CYS A C 1
ATOM 746 O O . CYS A 1 88 ? -10.539 -10.391 -19.047 1 96.5 88 CYS A O 1
ATOM 748 N N . ALA A 1 89 ? -11.133 -8.422 -19.891 1 96.06 89 ALA A N 1
ATOM 749 C CA . ALA A 1 89 ? -12.422 -8.414 -19.203 1 96.06 89 ALA A CA 1
ATOM 750 C C . ALA A 1 89 ? -13.203 -9.695 -19.484 1 96.06 89 ALA A C 1
ATOM 752 O O . ALA A 1 89 ? -13.844 -10.242 -18.578 1 96.06 89 ALA A O 1
ATOM 753 N N . ARG A 1 90 ? -13.117 -10.18 -20.688 1 94.06 90 ARG A N 1
ATOM 754 C CA . ARG A 1 90 ? -13.875 -11.352 -21.094 1 94.06 90 ARG A CA 1
ATOM 755 C C . ARG A 1 90 ? -13.32 -12.617 -20.453 1 94.06 90 ARG A C 1
ATOM 757 O O . ARG A 1 90 ? -13.977 -13.664 -20.469 1 94.06 90 ARG A O 1
ATOM 764 N N . HIS A 1 91 ? -12.164 -12.578 -19.922 1 95.12 91 HIS A N 1
ATOM 765 C CA . HIS A 1 91 ? -11.5 -13.742 -19.344 1 95.12 91 HIS A CA 1
ATOM 766 C C . HIS A 1 91 ? -11.75 -13.82 -17.844 1 95.12 91 HIS A C 1
ATOM 768 O O . HIS A 1 91 ? -11.516 -14.852 -17.219 1 95.12 91 HIS A O 1
ATOM 774 N N . GLU A 1 92 ? -12.133 -12.773 -17.203 1 95.75 92 GLU A N 1
ATOM 775 C CA . GLU A 1 92 ? -12.094 -12.656 -15.75 1 95.75 92 GLU A CA 1
ATOM 776 C C . GLU A 1 92 ? -12.906 -13.758 -15.086 1 95.75 92 GLU A C 1
ATOM 778 O O . GLU A 1 92 ? -12.453 -14.375 -14.117 1 95.75 92 GLU A O 1
ATOM 783 N N . MET A 1 93 ? -14.094 -13.969 -15.609 1 94.81 93 MET A N 1
ATOM 784 C CA . MET A 1 93 ? -15 -14.922 -14.969 1 94.81 93 MET A CA 1
ATOM 785 C C . MET A 1 93 ? -14.391 -16.312 -14.953 1 94.81 93 MET A C 1
ATOM 787 O O . MET A 1 93 ? -14.352 -16.969 -13.914 1 94.81 93 MET A O 1
ATOM 791 N N . CYS A 1 94 ? -13.984 -16.766 -16.062 1 94.94 94 CYS A N 1
ATOM 792 C CA . CYS A 1 94 ? -13.438 -18.109 -16.156 1 94.94 94 CYS A CA 1
ATOM 793 C C . CYS A 1 94 ? -12.133 -18.219 -15.375 1 94.94 94 CYS A C 1
ATOM 795 O O . CYS A 1 94 ? -11.883 -19.234 -14.711 1 94.94 94 CYS A O 1
ATOM 797 N N . TRP A 1 95 ? -11.25 -17.188 -15.43 1 96.69 95 TRP A N 1
ATOM 798 C CA . TRP A 1 95 ? -10 -17.172 -14.672 1 96.69 95 TRP A CA 1
ATOM 799 C C . TRP A 1 95 ? -10.266 -17.25 -13.172 1 96.69 95 TRP A C 1
ATOM 801 O O . TRP A 1 95 ? -9.656 -18.047 -12.461 1 96.69 95 TRP A O 1
ATOM 811 N N . LEU A 1 96 ? -11.172 -16.422 -12.75 1 96.69 96 LEU A N 1
ATOM 812 C CA . LEU A 1 96 ? -11.508 -16.406 -11.328 1 96.69 96 LEU A CA 1
ATOM 813 C C . LEU A 1 96 ? -11.992 -17.766 -10.859 1 96.69 96 LEU A C 1
ATOM 815 O O . LEU A 1 96 ? -11.586 -18.25 -9.797 1 96.69 96 LEU A O 1
ATOM 819 N N . LYS A 1 97 ? -12.906 -18.281 -11.617 1 95.75 97 LYS A N 1
ATOM 820 C CA . LYS A 1 97 ? -13.438 -19.594 -11.289 1 95.75 97 LYS A CA 1
ATOM 821 C C . LYS A 1 97 ? -12.312 -20.625 -11.172 1 95.75 97 LYS A C 1
ATOM 823 O O . LYS A 1 97 ? -12.281 -21.422 -10.227 1 95.75 97 LYS A O 1
ATOM 828 N N . PHE A 1 98 ? -11.453 -20.625 -12.07 1 96.5 98 PHE A N 1
ATOM 829 C CA . PHE A 1 98 ? -10.344 -21.562 -12.07 1 96.5 98 PHE A CA 1
ATOM 830 C C . PHE A 1 98 ? -9.461 -21.359 -10.844 1 96.5 98 PHE A C 1
ATOM 832 O O . PHE A 1 98 ? -9.148 -22.312 -10.125 1 96.5 98 PHE A O 1
ATOM 839 N N . PHE A 1 99 ? -9 -20.125 -10.648 1 97.38 99 PHE A N 1
ATOM 840 C CA . PHE A 1 99 ? -8.117 -19.828 -9.523 1 97.38 99 PHE A CA 1
ATOM 841 C C . PHE A 1 99 ? -8.766 -20.25 -8.211 1 97.38 9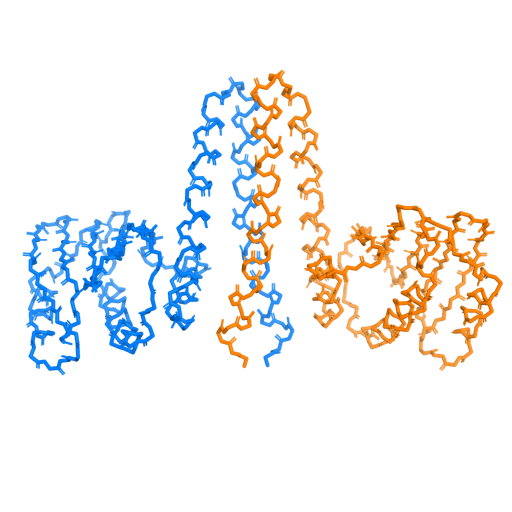9 PHE A C 1
ATOM 843 O O . PHE A 1 99 ? -8.102 -20.812 -7.34 1 97.38 99 PHE A O 1
ATOM 850 N N . ASP A 1 100 ? -10.031 -19.969 -8.062 1 96.56 100 ASP A N 1
ATOM 851 C CA . ASP A 1 100 ? -10.734 -20.359 -6.848 1 96.56 100 ASP A CA 1
ATOM 852 C C . ASP A 1 100 ? -10.633 -21.859 -6.598 1 96.56 100 ASP A C 1
ATOM 854 O O . ASP A 1 100 ? -10.25 -22.281 -5.508 1 96.56 100 ASP A O 1
ATOM 858 N N . GLN A 1 101 ? -10.953 -22.562 -7.566 1 95.31 101 GLN A N 1
ATOM 859 C CA . GLN A 1 101 ? -10.953 -24.016 -7.43 1 95.31 101 GLN A CA 1
ATOM 860 C C . GLN A 1 101 ? -9.539 -24.562 -7.281 1 95.31 101 GLN A C 1
ATOM 862 O O . GLN A 1 101 ? -9.289 -25.453 -6.477 1 95.31 101 GLN A O 1
ATOM 867 N N . PHE A 1 102 ? -8.602 -24.031 -8.031 1 95.69 102 PHE A N 1
ATOM 868 C CA . PHE A 1 102 ? -7.219 -24.5 -7.984 1 95.69 102 PHE A CA 1
ATOM 869 C C . PHE A 1 102 ? -6.609 -24.234 -6.613 1 95.69 102 PHE A C 1
ATOM 871 O O . PHE A 1 102 ? -5.957 -25.109 -6.043 1 95.69 102 PHE A O 1
ATOM 878 N N . PHE A 1 103 ? -6.805 -23 -6.066 1 95.38 103 PHE A N 1
ATOM 879 C CA . PHE A 1 103 ? -6.289 -22.672 -4.746 1 95.38 103 PHE A CA 1
ATOM 880 C C . PHE A 1 103 ? -6.883 -23.578 -3.682 1 95.38 103 PHE A C 1
ATOM 882 O O . PHE A 1 103 ? -6.191 -23.984 -2.746 1 95.38 103 PHE A O 1
ATOM 889 N N . GLU A 1 104 ? -8.102 -23.844 -3.812 1 93.56 104 GLU A N 1
ATOM 890 C CA . GLU A 1 104 ? -8.75 -24.766 -2.885 1 93.56 104 GLU A CA 1
ATOM 891 C C . GLU A 1 104 ? -8.109 -26.156 -2.934 1 93.56 104 GLU A C 1
ATOM 893 O O . GLU A 1 104 ? -7.82 -26.734 -1.893 1 93.56 104 GLU A O 1
ATOM 898 N N . LYS A 1 105 ? -7.91 -26.656 -4.113 1 91.62 105 LYS A N 1
ATOM 899 C CA . LYS A 1 105 ? -7.301 -27.969 -4.293 1 91.62 105 LYS A CA 1
ATOM 900 C C . LYS A 1 105 ? -5.891 -28.016 -3.715 1 91.62 105 LYS A C 1
ATOM 902 O O . LYS A 1 105 ? -5.496 -29 -3.086 1 91.62 105 LYS A O 1
ATOM 907 N N . LEU A 1 106 ? -5.098 -26.984 -3.934 1 91.25 106 LEU A N 1
ATOM 908 C CA . LEU A 1 106 ? -3.74 -26.891 -3.406 1 91.25 106 LEU A CA 1
ATOM 909 C C . LEU A 1 106 ? -3.748 -26.875 -1.881 1 91.25 106 LEU A C 1
ATOM 911 O O . LEU A 1 106 ? -2.918 -27.531 -1.243 1 91.25 106 LEU A O 1
ATOM 915 N N . THR A 1 107 ? -4.664 -26.078 -1.365 1 88.81 107 THR A N 1
ATOM 916 C CA . THR A 1 107 ? -4.762 -25.938 0.084 1 88.81 107 THR A CA 1
ATOM 917 C C . THR A 1 107 ? -5.109 -27.281 0.734 1 88.81 107 THR A C 1
ATOM 919 O O . THR A 1 107 ? -4.602 -27.609 1.811 1 88.81 107 THR A O 1
ATOM 922 N N . GLU A 1 108 ? -5.891 -28.031 0.149 1 85.69 108 GLU A N 1
ATOM 923 C CA . GLU A 1 108 ? -6.316 -29.344 0.658 1 85.69 108 GLU A CA 1
ATOM 924 C C . GLU A 1 108 ? -5.148 -30.312 0.712 1 85.69 108 GLU A C 1
ATOM 926 O O . GLU A 1 108 ? -5.125 -31.219 1.549 1 85.69 108 GLU A O 1
ATOM 931 N N . GLN A 1 109 ? -4.227 -30.125 -0.065 1 79.88 109 GLN A N 1
ATOM 932 C CA . GLN A 1 109 ? -3.125 -31.078 -0.182 1 79.88 109 GLN A CA 1
ATOM 933 C C . GLN A 1 109 ? -1.867 -30.547 0.501 1 79.88 109 GLN A C 1
ATOM 935 O O . GLN A 1 109 ? -0.797 -31.156 0.401 1 79.88 109 GLN A O 1
ATOM 940 N N . SER A 1 110 ? -1.812 -29.594 1.272 1 72.12 110 SER A N 1
ATOM 941 C CA . SER A 1 110 ? -0.67 -28.766 1.658 1 72.12 110 SER A CA 1
ATOM 942 C C . SER A 1 110 ? 0.08 -29.391 2.836 1 72.12 110 SER A C 1
ATOM 944 O O . SER A 1 110 ? 1.252 -29.078 3.061 1 72.12 110 SER A O 1
ATOM 946 N N . ASP A 1 111 ? -0.546 -30.141 3.559 1 70.62 111 ASP A N 1
ATOM 947 C CA . ASP A 1 111 ? 0.062 -30.609 4.805 1 70.62 111 ASP A CA 1
ATOM 948 C C . ASP A 1 111 ? 1.393 -31.312 4.539 1 70.62 111 ASP A C 1
ATOM 950 O O . ASP A 1 111 ? 2.258 -31.359 5.418 1 70.62 111 ASP A O 1
ATOM 954 N N . SER A 1 112 ? 1.616 -31.672 3.445 1 67.75 112 SER A N 1
ATOM 955 C CA . SER A 1 112 ? 2.83 -32.438 3.17 1 67.75 112 SER A CA 1
ATOM 956 C C . SER A 1 112 ? 3.812 -31.625 2.332 1 67.75 112 SER A C 1
ATOM 958 O O . SER A 1 112 ? 4.906 -32.094 2.014 1 67.75 112 SER A O 1
ATOM 960 N N . MET A 1 113 ? 3.609 -30.406 2.129 1 71 113 MET A N 1
ATOM 961 C CA . MET A 1 113 ? 4.391 -29.672 1.146 1 71 113 MET A CA 1
ATOM 962 C C . MET A 1 113 ? 5.621 -29.031 1.794 1 71 113 MET A C 1
ATOM 964 O O . MET A 1 113 ? 5.613 -28.734 2.99 1 71 113 MET A O 1
ATOM 968 N N . THR A 1 114 ? 6.742 -29.031 1.062 1 78.69 114 THR A N 1
ATOM 969 C CA . THR A 1 114 ? 7.992 -28.422 1.498 1 78.69 114 THR A CA 1
ATOM 970 C C . THR A 1 114 ? 8.219 -27.078 0.8 1 78.69 114 THR A C 1
ATOM 972 O O . THR A 1 114 ? 8.516 -27.047 -0.396 1 78.69 114 THR A O 1
ATOM 975 N N . ASP A 1 115 ? 8.156 -25.984 1.438 1 85.38 115 ASP A N 1
ATOM 976 C CA . ASP A 1 115 ? 8.367 -24.625 0.941 1 85.38 115 ASP A CA 1
ATOM 977 C C . ASP A 1 115 ? 7.59 -24.391 -0.35 1 85.38 115 ASP A C 1
ATOM 979 O O . ASP A 1 115 ? 8.172 -24.031 -1.377 1 85.38 115 ASP A O 1
ATOM 983 N N . PRO A 1 116 ? 6.359 -24.688 -0.312 1 91.75 116 PRO A N 1
ATOM 984 C CA . PRO A 1 116 ? 5.535 -24.609 -1.521 1 91.75 116 PRO A CA 1
ATOM 985 C C . PRO A 1 116 ? 5.449 -23.203 -2.088 1 91.75 116 PRO A C 1
ATOM 987 O O . PRO A 1 116 ? 5.258 -22.25 -1.337 1 91.75 116 PRO A O 1
ATOM 990 N N . ASN A 1 117 ? 5.613 -23.109 -3.441 1 95.25 117 ASN A N 1
ATOM 991 C CA . ASN A 1 117 ? 5.566 -21.844 -4.168 1 95.25 117 ASN A CA 1
ATOM 992 C C . ASN A 1 117 ? 4.844 -22 -5.504 1 95.25 117 ASN A C 1
ATOM 994 O O . ASN A 1 117 ? 5.047 -22.984 -6.219 1 95.25 117 ASN A O 1
ATOM 998 N N . LEU A 1 118 ? 3.986 -21.109 -5.797 1 96.62 118 LEU A N 1
ATOM 999 C CA . LEU A 1 118 ? 3.273 -21.062 -7.07 1 96.62 118 LEU A CA 1
ATOM 1000 C C . LEU A 1 118 ? 3.645 -19.812 -7.859 1 96.62 118 LEU A C 1
ATOM 1002 O O . LEU A 1 118 ? 3.453 -18.688 -7.379 1 96.62 118 LEU A O 1
ATOM 1006 N N . LEU A 1 119 ? 4.23 -20.016 -9.023 1 98.12 119 LEU A N 1
ATOM 1007 C CA . LEU A 1 119 ? 4.465 -18.938 -9.969 1 98.12 119 LEU A CA 1
ATOM 1008 C C . LEU A 1 119 ? 3.389 -18.906 -11.047 1 98.12 119 LEU A C 1
ATOM 1010 O O . LEU A 1 119 ? 3.172 -19.906 -11.742 1 98.12 119 LEU A O 1
ATOM 1014 N N . VAL A 1 120 ? 2.709 -17.828 -11.141 1 98.62 120 VAL A N 1
ATOM 1015 C CA . VAL A 1 120 ? 1.693 -17.625 -12.172 1 98.62 120 VAL A CA 1
ATOM 1016 C C . VAL A 1 120 ? 2.188 -16.609 -13.188 1 98.62 120 VAL A C 1
ATOM 1018 O O . VAL A 1 120 ? 2.473 -15.453 -12.836 1 98.62 120 VAL A O 1
ATOM 1021 N N . SER A 1 121 ? 2.256 -17 -14.453 1 98.62 121 SER A N 1
ATOM 1022 C CA . SER A 1 121 ? 2.727 -16.125 -15.531 1 98.62 121 SER A CA 1
ATOM 1023 C C . SER A 1 121 ? 1.608 -15.828 -16.516 1 98.62 121 SER A C 1
ATOM 1025 O O . SER A 1 121 ? 1.078 -16.734 -17.172 1 98.62 121 SER A O 1
ATOM 1027 N N . PHE A 1 122 ? 1.26 -14.586 -16.625 1 98.5 122 PHE A N 1
ATOM 1028 C CA . PHE A 1 122 ? 0.298 -14.141 -17.625 1 98.5 122 PHE A CA 1
ATOM 1029 C C . PHE A 1 122 ? 0.997 -13.805 -18.938 1 98.5 122 PHE A C 1
ATOM 1031 O O . PHE A 1 122 ? 1.87 -12.938 -18.984 1 98.5 122 PHE A O 1
ATOM 1038 N N . HIS A 1 123 ? 0.625 -14.508 -19.938 1 97.62 123 HIS A N 1
ATOM 1039 C CA . HIS A 1 123 ? 1.106 -14.211 -21.281 1 97.62 123 HIS A CA 1
ATOM 1040 C C . HIS A 1 123 ? 0.074 -13.414 -22.078 1 97.62 123 HIS A C 1
ATOM 1042 O O . HIS A 1 123 ? -0.943 -13.961 -22.5 1 97.62 123 HIS A O 1
ATOM 1048 N N . LEU A 1 124 ? 0.413 -12.109 -22.219 1 95.19 124 LEU A N 1
ATOM 1049 C CA . LEU A 1 124 ? -0.554 -11.172 -22.781 1 95.19 124 LEU A CA 1
ATOM 1050 C C . LEU A 1 124 ? -0.302 -10.953 -24.266 1 95.19 124 LEU A C 1
ATOM 1052 O O . LEU A 1 124 ? 0.011 -9.844 -24.703 1 95.19 124 LEU A O 1
ATOM 1056 N N . GLN A 1 125 ? -0.419 -11.938 -25.031 1 91.06 125 GLN A N 1
ATOM 1057 C CA . GLN A 1 125 ? -0.343 -11.891 -26.5 1 91.06 125 GLN A CA 1
ATOM 1058 C C . GLN A 1 125 ? -1.733 -11.789 -27.109 1 91.06 125 GLN A C 1
ATOM 1060 O O . GLN A 1 125 ? -2.697 -11.422 -26.438 1 91.06 125 GLN A O 1
ATOM 1065 N N . GLU A 1 126 ? -1.876 -11.891 -28.406 1 86.75 126 GLU A N 1
ATOM 1066 C CA . GLU A 1 126 ? -3.156 -11.773 -29.094 1 86.75 126 GLU A CA 1
ATOM 1067 C C . GLU A 1 126 ? -4.23 -12.609 -28.422 1 86.75 126 GLU A C 1
ATOM 1069 O O . GLU A 1 126 ? -5.344 -12.133 -28.172 1 86.75 126 GLU A O 1
ATOM 1074 N N . THR A 1 127 ? -3.9 -13.852 -28.125 1 90.88 127 THR A N 1
ATOM 1075 C CA . THR A 1 127 ? -4.742 -14.719 -27.312 1 90.88 127 THR A CA 1
ATOM 1076 C C . THR A 1 127 ? -4.098 -14.977 -25.953 1 90.88 127 THR A C 1
ATOM 1078 O O . THR A 1 127 ? -3.221 -15.828 -25.812 1 90.88 127 THR A O 1
ATOM 1081 N N . PRO A 1 128 ? -4.59 -14.227 -24.984 1 95.31 128 PRO A N 1
ATOM 1082 C CA . PRO A 1 128 ? -3.918 -14.336 -23.688 1 95.31 128 PRO A CA 1
ATOM 1083 C C . PRO A 1 128 ? -4.117 -15.703 -23.031 1 95.31 128 PRO A C 1
ATOM 1085 O O . PRO A 1 128 ? -5.188 -16.312 -23.172 1 95.31 128 PRO A O 1
ATOM 1088 N N . TYR A 1 129 ? -3.094 -16.172 -22.375 1 95.94 129 TYR A N 1
ATOM 1089 C CA . TYR A 1 129 ? -3.184 -17.406 -21.594 1 95.94 129 TYR A CA 1
ATOM 1090 C C . TYR A 1 129 ? -2.359 -17.297 -20.312 1 95.94 129 TYR A C 1
ATOM 1092 O O . TYR A 1 129 ? -1.577 -16.359 -20.156 1 95.94 129 TYR A O 1
ATOM 1100 N N . ILE A 1 130 ? -2.586 -18.203 -19.375 1 98.12 130 ILE A N 1
ATOM 1101 C CA . ILE A 1 130 ? -1.902 -18.188 -18.094 1 98.12 130 ILE A CA 1
ATOM 1102 C C . ILE A 1 130 ? -1.11 -19.484 -17.906 1 98.12 130 ILE A C 1
ATOM 1104 O O . ILE A 1 130 ? -1.627 -20.578 -18.156 1 98.12 130 ILE A O 1
ATOM 1108 N N . GLU A 1 131 ? 0.109 -19.375 -17.547 1 98.44 131 GLU A N 1
ATOM 1109 C CA . GLU A 1 131 ? 0.949 -20.516 -17.203 1 98.44 131 GLU A CA 1
ATOM 1110 C C . GLU A 1 131 ? 1.1 -20.641 -15.688 1 98.44 131 GLU A C 1
ATOM 1112 O O . GLU A 1 131 ? 1.376 -19.656 -15 1 98.44 131 GLU A O 1
ATOM 1117 N N . PHE A 1 132 ? 0.91 -21.844 -15.18 1 98.19 132 PHE A N 1
ATOM 1118 C CA . PHE A 1 132 ? 1.051 -22.156 -13.766 1 98.19 132 PHE A CA 1
ATOM 1119 C C . PHE A 1 132 ? 2.27 -23.047 -13.531 1 98.19 132 PHE A C 1
ATOM 1121 O O . PHE A 1 132 ? 2.473 -24.031 -14.234 1 98.19 132 PHE A O 1
ATOM 1128 N N . ASP A 1 133 ? 3.094 -22.656 -12.609 1 97.75 133 ASP A N 1
ATOM 1129 C CA . ASP A 1 133 ? 4.273 -23.406 -12.195 1 97.75 133 ASP A CA 1
ATOM 1130 C C . ASP A 1 133 ? 4.32 -23.578 -10.68 1 97.75 133 ASP A C 1
ATOM 1132 O O . ASP A 1 133 ? 4.75 -22.672 -9.961 1 97.75 133 ASP A O 1
ATOM 1136 N N . PHE A 1 134 ? 3.902 -24.719 -10.203 1 96.12 134 PHE A N 1
ATOM 1137 C CA . PHE A 1 134 ? 3.854 -25 -8.773 1 96.12 134 PHE A CA 1
ATOM 1138 C C . PHE A 1 134 ? 5.016 -25.891 -8.352 1 96.12 134 PHE A C 1
ATOM 1140 O O . PHE A 1 134 ? 5.316 -26.875 -9.023 1 96.12 134 PHE A O 1
ATOM 1147 N N . GLN A 1 135 ? 5.672 -25.422 -7.277 1 93.44 135 GLN A N 1
ATOM 1148 C CA . GLN A 1 135 ? 6.746 -26.203 -6.66 1 93.44 135 GLN A CA 1
ATOM 1149 C C . GLN A 1 135 ? 6.445 -26.484 -5.191 1 93.44 135 GLN A C 1
ATOM 1151 O O . GLN A 1 135 ? 6.035 -25.594 -4.449 1 93.44 135 GLN A O 1
ATOM 1156 N N . GLY A 1 136 ? 6.727 -27.703 -4.625 1 90 136 GLY A N 1
ATOM 1157 C CA . GLY A 1 136 ? 6.543 -27.969 -3.207 1 90 136 GLY A CA 1
ATOM 1158 C C . GLY A 1 136 ? 6.02 -29.359 -2.932 1 90 136 GLY A C 1
ATOM 1159 O O . GLY A 1 136 ? 5.926 -29.781 -1.775 1 90 136 GLY A O 1
ATOM 1160 N N . GLY A 1 137 ? 5.641 -30.125 -3.924 1 82.62 137 GLY A N 1
ATOM 1161 C CA . GLY A 1 137 ? 5.258 -31.516 -3.762 1 82.62 137 GLY A CA 1
ATOM 1162 C C . GLY A 1 137 ? 3.787 -31.703 -3.434 1 82.62 137 GLY A C 1
ATOM 1163 O O . GLY A 1 137 ? 3.357 -31.422 -2.312 1 82.62 137 GLY A O 1
ATOM 1164 N N . ILE A 1 138 ? 2.992 -31.953 -4.363 1 85.06 138 ILE A N 1
ATOM 1165 C CA . ILE A 1 138 ? 1.575 -32.281 -4.207 1 85.06 138 ILE A CA 1
ATOM 1166 C C . ILE A 1 138 ? 1.411 -33.75 -3.814 1 85.06 138 ILE A C 1
ATOM 1168 O O . ILE A 1 138 ? 1.983 -34.625 -4.449 1 85.06 138 ILE A O 1
ATOM 1172 N N . GLN A 1 139 ? 0.787 -34 -2.711 1 84.38 139 GLN A N 1
ATOM 1173 C CA . GLN A 1 139 ? 0.63 -35.344 -2.172 1 84.38 139 GLN A CA 1
ATOM 1174 C C . GLN A 1 139 ? -0.058 -36.25 -3.18 1 84.38 139 GLN A C 1
ATOM 1176 O O . GLN A 1 139 ? 0.427 -37.344 -3.459 1 84.38 139 GLN A O 1
ATOM 1181 N N . ASP A 1 140 ? -1.224 -35.875 -3.658 1 88.56 140 ASP A N 1
ATOM 1182 C CA . ASP A 1 140 ? -1.97 -36.656 -4.625 1 88.56 140 ASP A CA 1
ATOM 1183 C C . ASP A 1 140 ? -1.918 -36.031 -6.016 1 88.56 140 ASP A C 1
ATOM 1185 O O . ASP A 1 140 ? -2.93 -35.531 -6.52 1 88.56 140 ASP A O 1
ATOM 1189 N N . MET A 1 141 ? -0.756 -36.156 -6.602 1 90.12 141 MET A N 1
ATOM 1190 C CA . MET A 1 141 ? -0.516 -35.562 -7.906 1 90.12 141 MET A CA 1
ATOM 1191 C C . MET A 1 141 ? -1.445 -36.156 -8.961 1 90.12 141 MET A C 1
ATOM 1193 O O . MET A 1 141 ? -1.897 -35.438 -9.859 1 90.12 141 MET A O 1
ATOM 1197 N N . LYS A 1 142 ? -1.689 -37.438 -8.875 1 90.88 142 LYS A N 1
ATOM 1198 C CA . LYS A 1 142 ? -2.564 -38.094 -9.836 1 90.88 142 LYS A CA 1
ATOM 1199 C C . LYS A 1 142 ? -3.965 -37.5 -9.812 1 90.88 142 LYS A C 1
ATOM 1201 O O . LYS A 1 142 ? -4.531 -37.156 -10.859 1 90.88 142 LYS A O 1
ATOM 1206 N N . ASN A 1 143 ? -4.453 -37.344 -8.609 1 91.94 143 ASN A N 1
ATOM 1207 C CA . ASN A 1 143 ? -5.77 -36.75 -8.453 1 91.94 143 ASN A CA 1
ATOM 1208 C C . ASN A 1 143 ? -5.801 -35.312 -8.992 1 91.94 143 ASN A C 1
ATOM 1210 O O . ASN A 1 143 ? -6.773 -34.906 -9.633 1 91.94 143 ASN A O 1
ATOM 1214 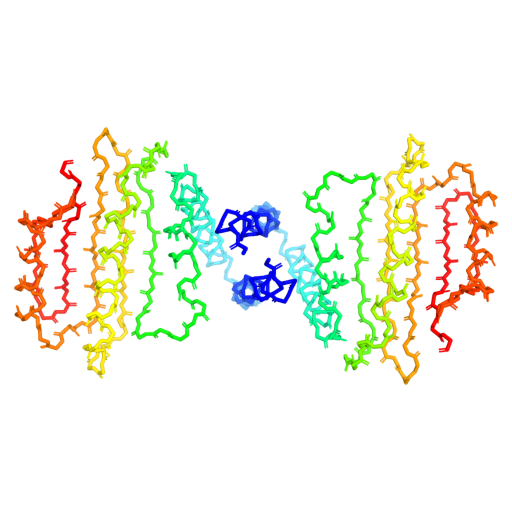N N . MET A 1 144 ? -4.797 -34.562 -8.758 1 92.69 144 MET A N 1
ATOM 1215 C CA . MET A 1 144 ? -4.688 -33.188 -9.25 1 92.69 144 MET A CA 1
ATOM 1216 C C . MET A 1 144 ? -4.707 -33.156 -10.773 1 92.69 144 MET A C 1
ATOM 1218 O O . MET A 1 144 ? -5.438 -32.375 -11.367 1 92.69 144 MET A O 1
ATOM 1222 N N . GLN A 1 145 ? -3.977 -34 -11.375 1 92.81 145 GLN A N 1
ATOM 1223 C CA . GLN A 1 145 ? -3.902 -34.062 -12.836 1 92.81 145 GLN A CA 1
ATOM 1224 C C . GLN A 1 145 ? -5.258 -34.406 -13.445 1 92.81 145 GLN A C 1
ATOM 1226 O O . GLN A 1 145 ? -5.648 -33.844 -14.469 1 92.81 145 GLN A O 1
ATOM 1231 N N . GLU A 1 146 ? -5.902 -35.344 -12.836 1 91.81 146 GLU A N 1
ATOM 1232 C CA . GLU A 1 146 ? -7.227 -35.75 -13.312 1 91.81 146 GLU A CA 1
ATOM 1233 C C . GLU A 1 146 ? -8.211 -34.594 -13.234 1 91.81 146 GLU A C 1
ATOM 1235 O O . GLU A 1 146 ? -9.008 -34.375 -14.156 1 91.81 146 GLU A O 1
ATOM 1240 N N . TRP A 1 147 ? -8.164 -33.906 -12.102 1 93.12 147 TRP A N 1
ATOM 1241 C CA . TRP A 1 147 ? -9.039 -32.75 -11.938 1 93.12 147 TRP A CA 1
ATOM 1242 C C . TRP A 1 147 ? -8.758 -31.703 -13.008 1 93.12 147 TRP A C 1
ATOM 1244 O O . TRP A 1 147 ? -9.688 -31.141 -13.594 1 93.12 147 TRP A O 1
ATOM 1254 N N . LEU A 1 148 ? -7.496 -31.359 -13.266 1 94.38 148 LEU A N 1
ATOM 1255 C CA . LEU A 1 148 ? -7.098 -30.391 -14.281 1 94.38 148 LEU A CA 1
ATOM 1256 C C . LEU A 1 148 ? -7.613 -30.812 -15.656 1 94.38 148 LEU A C 1
ATOM 1258 O O . LEU A 1 148 ? -8.047 -29.969 -16.438 1 94.38 148 LEU A O 1
ATOM 1262 N N . ALA A 1 149 ? -7.559 -32.125 -15.938 1 90.19 149 ALA A N 1
ATOM 1263 C CA . ALA A 1 149 ? -7.969 -32.656 -17.234 1 90.19 149 ALA A CA 1
ATOM 1264 C C . ALA A 1 149 ? -9.461 -32.438 -17.469 1 90.19 149 ALA A C 1
ATOM 1266 O O . ALA A 1 149 ? -9.914 -32.375 -18.609 1 90.19 149 ALA A O 1
ATOM 1267 N N . GLU A 1 150 ? -10.195 -32.25 -16.406 1 90 150 GLU A N 1
ATOM 1268 C CA . GLU A 1 150 ? -11.633 -32.062 -16.516 1 90 150 GLU A CA 1
ATOM 1269 C C . GLU A 1 150 ? -11.953 -30.641 -17.016 1 90 150 GLU A C 1
ATOM 1271 O O . GLU A 1 150 ? -13.062 -30.391 -17.484 1 90 150 GLU A O 1
ATOM 1276 N N . TRP A 1 151 ? -11.109 -29.688 -16.844 1 88.69 151 TRP A N 1
ATOM 1277 C CA . TRP A 1 151 ? -11.328 -28.312 -17.312 1 88.69 151 TRP A CA 1
ATOM 1278 C C . TRP A 1 151 ? -11.266 -28.25 -18.844 1 88.69 151 TRP A C 1
ATOM 1280 O O . TRP A 1 151 ? -11.625 -27.234 -19.438 1 88.69 151 TRP A O 1
ATOM 1290 N N . LYS A 1 152 ? -11.008 -29.203 -19.609 1 72.06 152 LYS A N 1
ATOM 1291 C CA . LYS A 1 152 ? -11.008 -29.25 -21.062 1 72.06 152 LYS A CA 1
ATOM 1292 C C . LYS A 1 152 ? -12.43 -29.219 -21.625 1 72.06 152 LYS A C 1
ATOM 1294 O O . LYS A 1 152 ? -12.672 -28.703 -22.703 1 72.06 152 LYS A O 1
ATOM 1299 N N . VAL A 1 153 ? -13.398 -29.547 -20.922 1 63.28 153 VAL A N 1
ATOM 1300 C CA . VAL A 1 153 ? -14.711 -29.859 -21.484 1 63.28 153 VAL A CA 1
ATOM 1301 C C . VAL A 1 153 ? -15.727 -28.812 -21 1 63.28 153 VAL A C 1
ATOM 1303 O O . VAL A 1 153 ? -16.547 -28.344 -21.781 1 63.28 153 VAL A O 1
ATOM 1306 N N . SER A 1 154 ? -15.672 -28.422 -19.859 1 57.97 154 SER A N 1
ATOM 1307 C CA . SER A 1 154 ? -16.875 -27.938 -19.203 1 57.97 154 SER A CA 1
ATOM 1308 C C . SER A 1 154 ? -16.812 -26.422 -19.016 1 57.97 154 SER A C 1
ATOM 1310 O O . SER A 1 154 ? -17.781 -25.812 -18.547 1 57.97 154 SER A O 1
ATOM 1312 N N . SER A 1 155 ? -15.703 -25.734 -19.422 1 70.25 155 SER A N 1
ATOM 1313 C CA . SER A 1 155 ? -15.617 -24.328 -19 1 70.25 155 SER A CA 1
ATOM 1314 C C . SER A 1 155 ? -15.227 -23.422 -20.156 1 70.25 155 SER A C 1
ATOM 1316 O O . SER A 1 155 ? -14.891 -23.906 -21.25 1 70.25 155 SER A O 1
ATOM 1318 N N . SER A 1 156 ? -15.578 -22.188 -19.938 1 87.19 156 SER A N 1
ATOM 1319 C CA . SER A 1 156 ? -15.148 -21.188 -20.906 1 87.19 156 SER A CA 1
ATOM 1320 C C . SER A 1 156 ? -13.625 -21.125 -21 1 87.19 156 SER A C 1
ATOM 1322 O O . SER A 1 156 ? -13.07 -20.547 -21.938 1 87.19 156 SER A O 1
ATOM 1324 N N . CYS A 1 157 ? -12.984 -21.797 -20.031 1 92.81 157 CYS A N 1
ATOM 1325 C CA . CYS A 1 157 ? -11.539 -21.969 -20.031 1 92.81 157 CYS A CA 1
ATOM 1326 C C . CYS A 1 157 ? -11.164 -23.453 -20.047 1 92.81 157 CYS A C 1
ATOM 1328 O O . CYS A 1 157 ? -11.969 -24.297 -19.641 1 92.81 157 CYS A O 1
ATOM 1330 N N . TYR A 1 158 ? -9.984 -23.688 -20.578 1 93.88 158 TYR A N 1
ATOM 1331 C CA . TYR A 1 158 ? -9.531 -25.078 -20.562 1 93.88 158 TYR A CA 1
ATOM 1332 C C . TYR A 1 158 ? -8.031 -25.156 -20.297 1 93.88 158 TYR A C 1
ATOM 1334 O O . TYR A 1 158 ? -7.293 -24.219 -20.562 1 93.88 158 TYR A O 1
ATOM 1342 N N . VAL A 1 159 ? -7.637 -26.297 -19.75 1 95.5 159 VAL A N 1
ATOM 1343 C CA . VAL A 1 159 ? -6.25 -26.516 -19.344 1 95.5 159 VAL A CA 1
ATOM 1344 C C . VAL A 1 159 ? -5.539 -27.375 -20.375 1 95.5 159 VAL A C 1
ATOM 1346 O O . VAL A 1 159 ? -6.121 -28.328 -20.906 1 95.5 159 VAL A O 1
ATOM 1349 N N . GLU A 1 160 ? -4.27 -27.031 -20.656 1 93.25 160 GLU A N 1
ATOM 1350 C CA . GLU A 1 160 ? -3.432 -27.797 -21.578 1 93.25 160 GLU A CA 1
ATOM 1351 C C . GLU A 1 160 ? -1.986 -27.859 -21.094 1 93.25 160 GLU A C 1
ATOM 1353 O O . GLU A 1 160 ? -1.63 -27.188 -20.109 1 93.25 160 GLU A O 1
ATOM 1358 N N . ASN A 1 161 ? -1.129 -28.844 -21.688 1 94.75 161 ASN A N 1
ATOM 1359 C CA . ASN A 1 161 ? 0.309 -28.938 -21.469 1 94.75 161 ASN A CA 1
ATOM 1360 C C . ASN A 1 161 ? 0.629 -29.219 -20 1 94.75 161 ASN A C 1
ATOM 1362 O O . ASN A 1 161 ? 1.448 -28.516 -19.391 1 94.75 161 ASN A O 1
ATOM 1366 N N . ILE A 1 162 ? -0.069 -30.172 -19.5 1 95.06 162 ILE A N 1
ATOM 1367 C CA . ILE A 1 162 ? 0.149 -30.547 -18.109 1 95.06 162 ILE A CA 1
ATOM 1368 C C . ILE A 1 162 ? 1.438 -31.359 -17.984 1 95.06 162 ILE A C 1
ATOM 1370 O O . ILE A 1 162 ? 1.583 -32.406 -18.625 1 95.06 162 ILE A O 1
ATOM 1374 N N . VAL A 1 163 ? 2.443 -30.859 -17.281 1 95.69 163 VAL A N 1
ATOM 1375 C CA . VAL A 1 163 ? 3.701 -31.531 -16.953 1 95.69 163 VAL A CA 1
ATOM 1376 C C . VAL A 1 163 ? 3.857 -31.625 -15.445 1 95.69 163 VAL A C 1
ATOM 1378 O O . VAL A 1 163 ? 3.818 -30.609 -14.742 1 95.69 163 VAL A O 1
ATOM 1381 N N . ALA A 1 164 ? 3.947 -32.875 -14.961 1 93.5 164 ALA A N 1
ATOM 1382 C CA . ALA A 1 164 ? 3.994 -33.031 -13.508 1 93.5 164 ALA A CA 1
ATOM 1383 C C . ALA A 1 164 ? 4.996 -34.094 -13.102 1 93.5 164 ALA A C 1
ATOM 1385 O O . ALA A 1 164 ? 5.23 -35.062 -13.852 1 93.5 164 ALA A O 1
ATOM 1386 N N . ASN A 1 165 ? 5.68 -33.844 -12.078 1 90.81 165 ASN A N 1
ATOM 1387 C CA . ASN A 1 165 ? 6.426 -34.875 -11.336 1 90.81 165 ASN A CA 1
ATOM 1388 C C . ASN A 1 165 ? 6.172 -34.75 -9.836 1 90.81 165 ASN A C 1
ATOM 1390 O O . ASN A 1 165 ? 5.176 -34.156 -9.414 1 90.81 165 ASN A O 1
ATOM 1394 N N . GLU A 1 166 ? 6.973 -35.406 -9.031 1 83.44 166 GLU A N 1
ATOM 1395 C CA . GLU A 1 166 ? 6.727 -35.438 -7.594 1 83.44 166 GLU A CA 1
ATOM 1396 C C . GLU A 1 166 ? 6.844 -34.062 -6.965 1 83.44 166 GLU A C 1
ATOM 1398 O O . GLU A 1 166 ? 6.18 -33.75 -5.969 1 83.44 166 GLU A O 1
ATOM 1403 N N . GLN A 1 167 ? 7.547 -33.188 -7.586 1 88.56 167 GLN A N 1
ATOM 1404 C CA . GLN A 1 167 ? 7.883 -31.953 -6.914 1 88.56 167 GLN A CA 1
ATOM 1405 C C . GLN A 1 167 ? 7.305 -30.75 -7.66 1 88.56 167 GLN A C 1
ATOM 1407 O O . GLN A 1 167 ? 7.184 -29.656 -7.098 1 88.56 167 GLN A O 1
ATOM 1412 N N . GLU A 1 168 ? 6.938 -31 -8.906 1 93 168 GLU A N 1
ATOM 1413 C CA . GLU A 1 168 ? 6.594 -29.859 -9.742 1 93 168 GLU A CA 1
ATOM 1414 C C . GLU A 1 168 ? 5.348 -30.125 -10.57 1 93 168 GLU A C 1
ATOM 1416 O O . GLU A 1 168 ? 5.129 -31.266 -11.023 1 93 168 GLU A O 1
ATOM 1421 N N . LEU A 1 169 ? 4.484 -29.188 -10.703 1 95.62 169 LEU A N 1
ATOM 1422 C CA . LEU A 1 169 ? 3.311 -29.203 -11.57 1 95.62 169 LEU A CA 1
ATOM 1423 C C . LEU A 1 169 ? 3.264 -27.953 -12.445 1 95.62 169 LEU A C 1
ATOM 1425 O O . LEU A 1 169 ? 3.26 -26.828 -11.93 1 95.62 169 LEU A O 1
ATOM 1429 N N . VAL A 1 170 ? 3.305 -28.094 -13.766 1 97.69 170 VAL A N 1
ATOM 1430 C CA . VAL A 1 170 ? 3.24 -26.984 -14.711 1 97.69 170 VAL A CA 1
ATOM 1431 C C . VAL A 1 170 ? 2.105 -27.219 -15.711 1 97.69 170 VAL A C 1
ATOM 1433 O O . VAL A 1 170 ? 1.927 -28.344 -16.203 1 97.69 170 VAL A O 1
ATOM 1436 N N . PHE A 1 171 ? 1.344 -26.25 -15.977 1 97.19 171 PHE A N 1
ATOM 1437 C CA . PHE A 1 171 ? 0.285 -26.359 -16.969 1 97.19 171 PHE A CA 1
ATOM 1438 C C . PHE A 1 171 ? -0.134 -24.984 -17.469 1 97.19 171 PHE A C 1
ATOM 1440 O O . PHE A 1 171 ? 0.349 -23.969 -16.984 1 97.19 171 PHE A O 1
ATOM 1447 N N . VAL A 1 172 ? -1.003 -24.938 -18.469 1 96.69 172 VAL A N 1
ATOM 1448 C CA . VAL A 1 172 ? -1.436 -23.688 -19.078 1 96.69 172 VAL A CA 1
ATOM 1449 C C . VAL A 1 172 ? -2.961 -23.625 -19.078 1 96.69 172 VAL A C 1
ATOM 1451 O O . VAL A 1 172 ? -3.635 -24.609 -19.359 1 96.69 172 VAL A O 1
ATOM 1454 N N . LEU A 1 173 ? -3.506 -22.469 -18.75 1 96.56 173 LEU A N 1
ATOM 1455 C CA . LEU A 1 173 ? -4.934 -22.188 -18.828 1 96.56 173 LEU A CA 1
ATOM 1456 C C . LEU A 1 173 ? -5.25 -21.266 -20 1 96.56 173 LEU A C 1
ATOM 1458 O O . LEU A 1 173 ? -4.695 -20.172 -20.109 1 96.56 173 LEU A O 1
ATOM 1462 N N . ASN A 1 174 ? -6.16 -21.719 -20.844 1 92.75 174 ASN A N 1
ATOM 1463 C CA . ASN A 1 174 ? -6.578 -20.969 -22.031 1 92.75 174 ASN A CA 1
ATOM 1464 C C . ASN A 1 174 ? -8.07 -20.656 -21.984 1 92.75 174 ASN A C 1
ATOM 1466 O O . ASN A 1 174 ? -8.82 -21.25 -21.203 1 92.75 174 ASN A O 1
ATOM 1470 N N . LYS A 1 175 ? -8.398 -19.594 -22.688 1 89.69 175 LYS A N 1
ATOM 1471 C CA . LYS A 1 175 ? -9.82 -19.328 -22.891 1 89.69 175 LYS A CA 1
ATOM 1472 C C . LYS A 1 175 ? -10.289 -19.891 -24.234 1 89.69 175 LYS A C 1
ATOM 1474 O O . LYS A 1 175 ? -9.555 -19.859 -25.219 1 89.69 175 LYS A O 1
ATOM 1479 N N . LYS A 1 176 ? -11.523 -20.391 -24.203 1 83.38 176 LYS A N 1
ATOM 1480 C CA . LYS A 1 176 ? -12.125 -20.938 -25.422 1 83.38 176 LYS A CA 1
ATOM 1481 C C . LYS A 1 176 ? -12.578 -19.812 -26.359 1 83.38 176 LYS A C 1
ATOM 1483 O O . LYS A 1 176 ? -12.984 -18.734 -25.891 1 83.38 176 LYS A O 1
ATOM 1488 N N . MET B 1 1 ? -18.359 -2.686 -1.405 1 52.06 1 MET B N 1
ATOM 1489 C CA . MET B 1 1 ? -17.156 -1.973 -1.81 1 52.06 1 MET B CA 1
ATOM 1490 C C . MET B 1 1 ? -16.484 -2.668 -2.988 1 52.06 1 MET B C 1
ATOM 1492 O O . MET B 1 1 ? -16.281 -3.883 -2.965 1 52.06 1 MET B O 1
ATOM 1496 N N . GLN B 1 2 ? -16.359 -1.935 -4.242 1 82.62 2 GLN B N 1
ATOM 1497 C CA . GLN B 1 2 ? -16 -2.459 -5.555 1 82.62 2 GLN B CA 1
ATOM 1498 C C . GLN B 1 2 ? -14.5 -2.752 -5.633 1 82.62 2 GLN B C 1
ATOM 1500 O O . GLN B 1 2 ? -13.703 -2.098 -4.965 1 82.62 2 GLN B O 1
ATOM 1505 N N . GLU B 1 3 ? -14.102 -3.994 -5.988 1 88.81 3 GLU B N 1
ATOM 1506 C CA . GLU B 1 3 ? -12.719 -4.422 -6.207 1 88.81 3 GLU B CA 1
ATOM 1507 C C . GLU B 1 3 ? -11.914 -3.346 -6.926 1 88.81 3 GLU B C 1
ATOM 1509 O O . GLU B 1 3 ? -10.719 -3.186 -6.676 1 88.81 3 GLU B O 1
ATOM 1514 N N . LYS B 1 4 ? -12.633 -2.533 -7.598 1 91.88 4 LYS B N 1
ATOM 1515 C CA . LYS B 1 4 ? -11.969 -1.442 -8.305 1 91.88 4 LYS B CA 1
ATOM 1516 C C . LYS B 1 4 ? -11.461 -0.382 -7.332 1 91.88 4 LYS B C 1
ATOM 1518 O O . LYS B 1 4 ? -10.359 0.142 -7.5 1 91.88 4 LYS B O 1
ATOM 1523 N N . ASP B 1 5 ? -12.242 -0.098 -6.359 1 92.56 5 ASP B N 1
ATOM 1524 C CA . ASP B 1 5 ? -11.836 0.868 -5.34 1 92.56 5 ASP B CA 1
ATOM 1525 C C . ASP B 1 5 ? -10.648 0.356 -4.535 1 92.56 5 ASP B C 1
ATOM 1527 O O . ASP B 1 5 ? -9.727 1.117 -4.223 1 92.56 5 ASP B O 1
ATOM 1531 N N . LYS B 1 6 ? -10.641 -0.89 -4.184 1 96.06 6 LYS B N 1
ATOM 1532 C CA . LYS B 1 6 ? -9.547 -1.518 -3.436 1 96.06 6 LYS B CA 1
ATOM 1533 C C . LYS B 1 6 ? -8.258 -1.517 -4.246 1 96.06 6 LYS B C 1
ATOM 1535 O O . LYS B 1 6 ? -7.18 -1.254 -3.707 1 96.06 6 LYS B O 1
ATOM 1540 N N . LEU B 1 7 ? -8.359 -1.751 -5.531 1 96.81 7 LEU B N 1
ATOM 1541 C CA . LEU B 1 7 ? -7.188 -1.755 -6.406 1 96.81 7 LEU B CA 1
ATOM 1542 C C . LEU B 1 7 ? -6.59 -0.357 -6.52 1 96.81 7 LEU B C 1
ATOM 1544 O O . LEU B 1 7 ? -5.375 -0.205 -6.645 1 96.81 7 LEU B O 1
ATOM 1548 N N . ASN B 1 8 ? -7.492 0.623 -6.516 1 96.25 8 ASN B N 1
ATOM 1549 C CA . ASN B 1 8 ? -7.016 2 -6.566 1 96.25 8 ASN B CA 1
ATOM 1550 C C . ASN B 1 8 ? -6.16 2.342 -5.352 1 96.25 8 ASN B C 1
ATOM 1552 O O . ASN B 1 8 ? -5.164 3.059 -5.469 1 96.25 8 ASN B O 1
ATOM 1556 N N . ILE B 1 9 ? -6.531 1.869 -4.168 1 97.38 9 ILE B N 1
ATOM 1557 C CA . ILE B 1 9 ? -5.754 2.045 -2.945 1 97.38 9 ILE B CA 1
ATOM 1558 C C . ILE B 1 9 ? -4.379 1.4 -3.113 1 97.38 9 ILE B C 1
ATOM 1560 O O . ILE B 1 9 ? -3.355 2.018 -2.803 1 97.38 9 ILE B O 1
ATOM 1564 N N . LEU B 1 10 ? -4.363 0.212 -3.635 1 97.81 10 LEU B N 1
ATOM 1565 C CA . LEU B 1 10 ? -3.117 -0.515 -3.855 1 97.81 10 LEU B CA 1
ATOM 1566 C C . LEU B 1 10 ? -2.229 0.217 -4.855 1 97.81 10 LEU B C 1
ATOM 1568 O O . LEU B 1 10 ? -1.009 0.271 -4.688 1 97.81 10 LEU B O 1
ATOM 1572 N N . ARG B 1 11 ? -2.848 0.726 -5.844 1 97.31 11 ARG B N 1
ATOM 1573 C CA . ARG B 1 11 ? -2.123 1.464 -6.871 1 97.31 11 ARG B CA 1
ATOM 1574 C C . ARG B 1 11 ? -1.427 2.686 -6.285 1 97.31 11 ARG B C 1
ATOM 1576 O O . ARG B 1 11 ? -0.239 2.906 -6.527 1 97.31 11 ARG B O 1
ATOM 1583 N N . HIS B 1 12 ? -2.137 3.498 -5.57 1 97.38 12 HIS B N 1
ATOM 1584 C CA . HIS B 1 12 ? -1.569 4.703 -4.98 1 97.38 12 HIS B CA 1
ATOM 1585 C C . HIS B 1 12 ? -0.471 4.363 -3.979 1 97.38 12 HIS B C 1
ATOM 1587 O O . HIS B 1 12 ? 0.58 5.008 -3.959 1 97.38 12 HIS B O 1
ATOM 1593 N N . SER B 1 13 ? -0.744 3.381 -3.127 1 97.06 13 SER B N 1
ATOM 1594 C CA . SER B 1 13 ? 0.269 2.945 -2.17 1 97.06 13 SER B CA 1
ATOM 1595 C C . SER B 1 13 ? 1.538 2.484 -2.881 1 97.06 13 SER B C 1
ATOM 1597 O O . SER B 1 13 ? 2.643 2.893 -2.516 1 97.06 13 SER B O 1
ATOM 1599 N N . ARG B 1 14 ? 1.365 1.621 -3.857 1 97.19 14 ARG B N 1
ATOM 1600 C CA . ARG B 1 14 ? 2.484 1.141 -4.664 1 97.19 14 ARG B CA 1
ATOM 1601 C C . ARG B 1 14 ? 3.254 2.303 -5.281 1 97.19 14 ARG B C 1
ATOM 1603 O O . ARG B 1 14 ? 4.488 2.303 -5.289 1 97.19 14 ARG B O 1
ATOM 1610 N N . HIS B 1 15 ? 2.598 3.277 -5.836 1 96.75 15 HIS B N 1
ATOM 1611 C CA . HIS B 1 15 ? 3.23 4.449 -6.43 1 96.75 15 HIS B CA 1
ATOM 1612 C C . HIS B 1 15 ? 4.059 5.211 -5.398 1 96.75 15 HIS B C 1
ATOM 1614 O O . HIS B 1 15 ? 5.207 5.578 -5.668 1 96.75 15 HIS B O 1
ATOM 1620 N N . ASP B 1 16 ? 3.488 5.41 -4.242 1 96.19 16 ASP B N 1
ATOM 1621 C CA . ASP B 1 16 ? 4.207 6.07 -3.158 1 96.19 16 ASP B CA 1
ATOM 1622 C C . ASP B 1 16 ? 5.516 5.352 -2.848 1 96.19 16 ASP B C 1
ATOM 1624 O O . ASP B 1 16 ? 6.574 5.98 -2.779 1 96.19 16 ASP B O 1
ATOM 1628 N N . TRP B 1 17 ? 5.484 4.121 -2.766 1 95.5 17 TRP B N 1
ATOM 1629 C CA . TRP B 1 17 ? 6.656 3.34 -2.377 1 95.5 17 TRP B CA 1
ATOM 1630 C C . TRP B 1 17 ? 7.664 3.266 -3.52 1 95.5 17 TRP B C 1
ATOM 1632 O O . TRP B 1 17 ? 8.875 3.289 -3.291 1 95.5 17 TRP B O 1
ATOM 1642 N N . MET B 1 18 ? 7.148 3.188 -4.742 1 96.94 18 MET B N 1
ATOM 1643 C CA . MET B 1 18 ? 8.039 3.164 -5.902 1 96.94 18 MET B CA 1
ATOM 1644 C C . MET B 1 18 ? 8.805 4.477 -6.027 1 96.94 18 MET B C 1
ATOM 1646 O O . MET B 1 18 ? 9.961 4.488 -6.445 1 96.94 18 MET B O 1
ATOM 1650 N N . ASN B 1 19 ? 8.164 5.555 -5.629 1 95.88 19 ASN B N 1
ATOM 1651 C CA . ASN B 1 19 ? 8.867 6.828 -5.582 1 95.88 19 ASN B CA 1
ATOM 1652 C C . ASN B 1 19 ? 10.062 6.781 -4.633 1 95.88 19 ASN B C 1
ATOM 1654 O O . ASN B 1 19 ? 11.141 7.27 -4.961 1 95.88 19 ASN B O 1
ATOM 1658 N N . VAL B 1 20 ? 9.859 6.195 -3.52 1 97.12 20 VAL B N 1
ATOM 1659 C CA . VAL B 1 20 ? 10.914 6.051 -2.523 1 97.12 20 VAL B CA 1
ATOM 1660 C C . VAL B 1 20 ? 12.023 5.156 -3.074 1 97.12 20 VAL B C 1
ATOM 1662 O O . VAL B 1 20 ? 13.211 5.484 -2.965 1 97.12 20 VAL B O 1
ATOM 1665 N N . VAL B 1 21 ? 11.672 4.043 -3.688 1 97.25 21 VAL B N 1
ATOM 1666 C CA . VAL B 1 21 ? 12.609 3.088 -4.27 1 97.25 21 VAL B CA 1
ATOM 1667 C C . VAL B 1 21 ? 13.5 3.791 -5.293 1 97.25 21 VAL B C 1
ATOM 1669 O O . VAL B 1 21 ? 14.719 3.6 -5.305 1 97.25 21 VAL B O 1
ATOM 1672 N N . GLN B 1 22 ? 12.867 4.609 -6.105 1 96.56 22 GLN B N 1
ATOM 1673 C CA . GLN B 1 22 ? 13.602 5.324 -7.145 1 96.56 22 GLN B CA 1
ATOM 1674 C C . GLN B 1 22 ? 14.602 6.301 -6.535 1 96.56 22 GLN B C 1
ATOM 1676 O O . GLN B 1 22 ? 15.734 6.414 -7.012 1 96.56 22 GLN B O 1
ATOM 1681 N N . VAL B 1 23 ? 14.211 6.992 -5.5 1 97.31 23 VAL B N 1
ATOM 1682 C CA . VAL B 1 23 ? 15.078 7.941 -4.82 1 97.31 23 VAL B CA 1
ATOM 1683 C C . VAL B 1 23 ? 16.25 7.199 -4.188 1 97.31 23 VAL B C 1
ATOM 1685 O O . VAL B 1 23 ? 17.406 7.648 -4.277 1 97.31 23 VAL B O 1
ATOM 1688 N N . ILE B 1 24 ? 15.969 6.059 -3.592 1 97.12 24 ILE B N 1
ATOM 1689 C CA . ILE B 1 24 ? 17.016 5.246 -2.98 1 97.12 24 ILE B CA 1
ATOM 1690 C C . ILE B 1 24 ? 17.984 4.77 -4.055 1 97.12 24 ILE B C 1
ATOM 1692 O O . ILE B 1 24 ? 19.203 4.891 -3.895 1 97.12 24 ILE B O 1
ATOM 1696 N N . LYS B 1 25 ? 17.469 4.227 -5.121 1 95.69 25 LYS B N 1
ATOM 1697 C CA . LYS B 1 25 ? 18.297 3.746 -6.219 1 95.69 25 LYS B CA 1
ATOM 1698 C C . LYS B 1 25 ? 19.219 4.855 -6.738 1 95.69 25 LYS B C 1
ATOM 1700 O O . LYS B 1 25 ? 20.406 4.633 -6.949 1 95.69 25 LYS B O 1
ATOM 1705 N N . GLY B 1 26 ? 18.688 6.016 -6.941 1 95.12 26 GLY B N 1
ATOM 1706 C CA . GLY B 1 26 ? 19.469 7.148 -7.418 1 95.12 26 GLY B CA 1
ATOM 1707 C C . GLY B 1 26 ? 20.609 7.527 -6.488 1 95.12 26 GLY B C 1
ATOM 1708 O O . GLY B 1 26 ? 21.734 7.773 -6.938 1 95.12 26 GLY B O 1
ATOM 1709 N N . ASN B 1 27 ? 20.328 7.547 -5.215 1 95.75 27 ASN B N 1
ATOM 1710 C CA . ASN B 1 27 ? 21.344 7.902 -4.242 1 95.75 27 ASN B CA 1
ATOM 1711 C C . ASN B 1 27 ? 22.391 6.797 -4.094 1 95.75 27 ASN B C 1
ATOM 1713 O O . ASN B 1 27 ? 23.562 7.074 -3.873 1 95.75 27 ASN B O 1
ATOM 1717 N N . LEU B 1 28 ? 21.969 5.59 -4.227 1 93.62 28 LEU B N 1
ATOM 1718 C CA . LEU B 1 28 ? 22.891 4.473 -4.168 1 93.62 28 LEU B CA 1
ATOM 1719 C C . LEU B 1 28 ? 23.859 4.512 -5.344 1 93.62 28 LEU B C 1
ATOM 1721 O O . LEU B 1 28 ? 25.062 4.254 -5.18 1 93.62 28 LEU B O 1
ATOM 1725 N N . GLN B 1 29 ? 23.328 4.801 -6.488 1 93.12 29 GLN B N 1
ATOM 1726 C CA . GLN B 1 29 ? 24.156 4.914 -7.691 1 93.12 29 GLN B CA 1
ATOM 1727 C C . GLN B 1 29 ? 25.219 5.992 -7.535 1 93.12 29 GLN B C 1
ATOM 1729 O O . GLN B 1 29 ? 26.312 5.879 -8.086 1 93.12 29 GLN B O 1
ATOM 1734 N N . LEU B 1 30 ? 24.875 7.004 -6.785 1 94.56 30 LEU B N 1
ATOM 1735 C CA . LEU B 1 30 ? 25.781 8.117 -6.555 1 94.56 30 LEU B CA 1
ATOM 1736 C C . LEU B 1 30 ? 26.656 7.855 -5.332 1 94.56 30 LEU B C 1
ATOM 1738 O O . LEU B 1 30 ? 27.406 8.734 -4.906 1 94.56 30 LEU B O 1
ATOM 1742 N N . ASP B 1 31 ? 26.516 6.688 -4.789 1 91.12 31 ASP B N 1
ATOM 1743 C CA . ASP B 1 31 ? 27.297 6.238 -3.641 1 91.12 31 ASP B CA 1
ATOM 1744 C C . ASP B 1 31 ? 27.047 7.125 -2.424 1 91.12 31 ASP B C 1
ATOM 1746 O O . ASP B 1 31 ? 27.984 7.508 -1.724 1 91.12 31 ASP B O 1
ATOM 1750 N N . ARG B 1 32 ? 25.875 7.547 -2.211 1 93 32 ARG B N 1
ATOM 1751 C CA . ARG B 1 32 ? 25.453 8.328 -1.052 1 93 32 ARG B CA 1
ATOM 1752 C C . ARG B 1 32 ? 24.719 7.449 -0.038 1 93 32 ARG B C 1
ATOM 1754 O O . ARG B 1 32 ? 23.516 7.59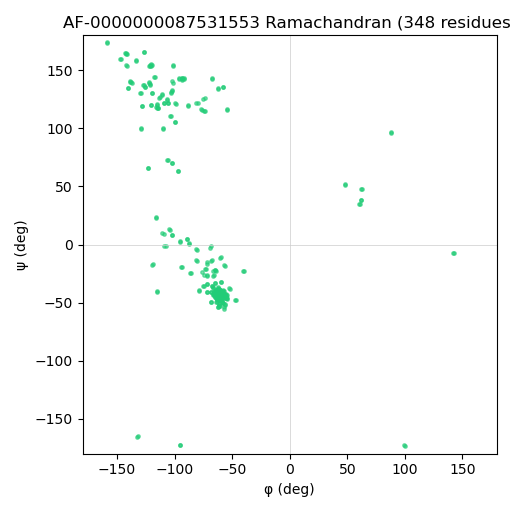8 0.164 1 93 32 ARG B O 1
ATOM 1761 N N . LYS B 1 33 ? 25.484 6.617 0.57 1 91.5 33 LYS B N 1
ATOM 1762 C CA . LYS B 1 33 ? 24.922 5.637 1.503 1 91.5 33 LYS B CA 1
ATOM 1763 C C . LYS B 1 33 ? 24.266 6.324 2.693 1 91.5 33 LYS B C 1
ATOM 1765 O O . LYS B 1 33 ? 23.219 5.887 3.164 1 91.5 33 LYS B O 1
ATOM 1770 N N . ASP B 1 34 ? 24.938 7.406 3.162 1 93.06 34 ASP B N 1
ATOM 1771 C CA . ASP B 1 34 ? 24.375 8.125 4.301 1 93.06 34 ASP B CA 1
ATOM 1772 C C . ASP B 1 34 ? 22.984 8.688 3.977 1 93.06 34 ASP B C 1
ATOM 1774 O O . ASP B 1 34 ? 22.078 8.617 4.801 1 93.06 34 ASP B O 1
ATOM 1778 N N . ARG B 1 35 ? 22.922 9.188 2.861 1 95.75 35 ARG B N 1
ATOM 1779 C CA . ARG B 1 35 ? 21.641 9.727 2.426 1 95.75 35 ARG B CA 1
ATOM 1780 C C . ARG B 1 35 ? 20.594 8.617 2.311 1 95.75 35 ARG B C 1
ATOM 1782 O O . ARG B 1 35 ? 19.422 8.82 2.645 1 95.75 35 ARG B O 1
ATOM 1789 N N . VAL B 1 36 ? 20.953 7.477 1.835 1 96.38 36 VAL B N 1
ATOM 1790 C CA . VAL B 1 36 ? 20.047 6.336 1.732 1 96.38 36 VAL B CA 1
ATOM 1791 C C . VAL B 1 36 ? 19.531 5.961 3.119 1 96.38 36 VAL B C 1
ATOM 1793 O O . VAL B 1 36 ? 18.328 5.723 3.293 1 96.38 36 VAL B O 1
ATOM 1796 N N . TYR B 1 37 ? 20.375 5.992 4.07 1 94.81 37 TYR B N 1
ATOM 1797 C CA . TYR B 1 37 ? 19.969 5.703 5.441 1 94.81 37 TYR B CA 1
ATOM 1798 C C . TYR B 1 37 ? 18.938 6.715 5.93 1 94.81 37 TYR B C 1
ATOM 1800 O O . TYR B 1 37 ? 17.953 6.348 6.582 1 94.81 37 TYR B O 1
ATOM 1808 N N . ASP B 1 38 ? 19.25 7.91 5.641 1 96.81 38 ASP B N 1
ATOM 1809 C CA . ASP B 1 38 ? 18.328 8.969 6.047 1 96.81 38 ASP B CA 1
ATOM 1810 C C . ASP B 1 38 ? 16.938 8.742 5.449 1 96.81 38 ASP B C 1
ATOM 1812 O O . ASP B 1 38 ? 15.938 8.891 6.137 1 96.81 38 ASP B O 1
ATOM 1816 N N . ILE B 1 39 ? 16.922 8.406 4.207 1 97.56 39 ILE B N 1
ATOM 1817 C CA . ILE B 1 39 ? 15.672 8.172 3.498 1 97.56 39 ILE B CA 1
ATOM 1818 C C . ILE B 1 39 ? 14.938 6.988 4.121 1 97.56 39 ILE B C 1
ATOM 1820 O O . ILE B 1 39 ? 13.734 7.059 4.387 1 97.56 39 ILE B O 1
ATOM 1824 N N . LEU B 1 40 ? 15.641 5.93 4.359 1 97.31 40 LEU B N 1
ATOM 1825 C CA . LEU B 1 40 ? 15.047 4.738 4.961 1 97.31 40 LEU B CA 1
ATOM 1826 C C . LEU B 1 40 ? 14.484 5.047 6.344 1 97.31 40 LEU B C 1
ATOM 1828 O O . LEU B 1 40 ? 13.406 4.566 6.699 1 97.31 40 LEU B O 1
ATOM 1832 N N . ASN B 1 41 ? 15.164 5.84 7.102 1 96.81 41 ASN B N 1
ATOM 1833 C CA . ASN B 1 41 ? 14.688 6.223 8.43 1 96.81 41 ASN B CA 1
ATOM 1834 C C . ASN B 1 41 ? 13.422 7.074 8.344 1 96.81 41 ASN B C 1
ATOM 1836 O O . ASN B 1 41 ? 12.508 6.906 9.156 1 96.81 41 ASN B O 1
ATOM 1840 N N . GLU B 1 42 ? 13.469 7.961 7.441 1 96.81 42 GLU B N 1
ATOM 1841 C CA . GLU B 1 42 ? 12.297 8.812 7.254 1 96.81 42 GLU B CA 1
ATOM 1842 C C . GLU B 1 42 ? 11.07 7.984 6.875 1 96.81 42 GLU B C 1
ATOM 1844 O O . GLU B 1 42 ? 9.984 8.188 7.422 1 96.81 42 GLU B O 1
ATOM 1849 N N . VAL B 1 43 ? 11.234 7.094 5.945 1 96.94 43 VAL B N 1
ATOM 1850 C CA . VAL B 1 43 ? 10.125 6.254 5.5 1 96.94 43 VAL B CA 1
ATOM 1851 C C . VAL B 1 43 ? 9.648 5.375 6.652 1 96.94 43 VAL B C 1
ATOM 1853 O O . VAL B 1 43 ? 8.445 5.152 6.812 1 96.94 43 VAL B O 1
ATOM 1856 N N . THR B 1 44 ? 10.531 4.824 7.434 1 97.56 44 THR B N 1
ATOM 1857 C CA . THR B 1 44 ? 10.18 4.008 8.586 1 97.56 44 THR B CA 1
ATOM 1858 C C . THR B 1 44 ? 9.359 4.816 9.594 1 97.56 44 THR B C 1
ATOM 1860 O O . THR B 1 44 ? 8.336 4.34 10.086 1 97.56 44 THR B O 1
ATOM 1863 N N . ARG B 1 45 ? 9.82 5.984 9.891 1 97.12 45 ARG B N 1
ATOM 1864 C CA . ARG B 1 45 ? 9.117 6.863 10.812 1 97.12 45 ARG B CA 1
ATOM 1865 C C . ARG B 1 45 ? 7.703 7.16 10.312 1 97.12 45 ARG B C 1
ATOM 1867 O O . ARG B 1 45 ? 6.742 7.102 11.086 1 97.12 45 ARG B O 1
ATOM 1874 N N . ARG B 1 46 ? 7.551 7.469 9.07 1 97.12 46 ARG B N 1
ATOM 1875 C CA . ARG B 1 46 ? 6.246 7.754 8.484 1 97.12 46 ARG B CA 1
ATOM 1876 C C . ARG B 1 46 ? 5.324 6.543 8.594 1 97.12 46 ARG B C 1
ATOM 1878 O O . ARG B 1 46 ? 4.148 6.684 8.945 1 97.12 46 ARG B O 1
ATOM 1885 N N . ALA B 1 47 ? 5.836 5.395 8.25 1 97.62 47 ALA B N 1
ATOM 1886 C CA . ALA B 1 47 ? 5.059 4.16 8.352 1 97.62 47 ALA B CA 1
ATOM 1887 C C . ALA B 1 47 ? 4.594 3.926 9.789 1 97.62 47 ALA B C 1
ATOM 1889 O O . ALA B 1 47 ? 3.467 3.482 10.016 1 97.62 47 ALA B O 1
ATOM 1890 N N . GLU B 1 48 ? 5.453 4.199 10.719 1 97.31 48 GLU B N 1
ATOM 1891 C CA . GLU B 1 48 ? 5.105 4.051 12.133 1 97.31 48 GLU B CA 1
ATOM 1892 C C . GLU B 1 48 ? 3.973 4.992 12.523 1 97.31 48 GLU B C 1
ATOM 1894 O O . GLU B 1 48 ? 3.059 4.605 13.258 1 97.31 48 GLU B O 1
ATOM 1899 N N . HIS B 1 49 ? 4.094 6.191 12.094 1 98.06 49 HIS B N 1
ATOM 1900 C CA . HIS B 1 49 ? 3.041 7.16 12.375 1 98.06 49 HIS B CA 1
ATOM 1901 C C . HIS B 1 49 ? 1.708 6.715 11.781 1 98.06 49 HIS B C 1
ATOM 1903 O O . HIS B 1 49 ? 0.667 6.816 12.438 1 98.06 49 HIS B O 1
ATOM 1909 N N . GLU B 1 50 ? 1.715 6.23 10.57 1 97.69 50 GLU B N 1
ATOM 1910 C CA . GLU B 1 50 ? 0.497 5.754 9.922 1 97.69 50 GLU B CA 1
ATOM 1911 C C . GLU B 1 50 ?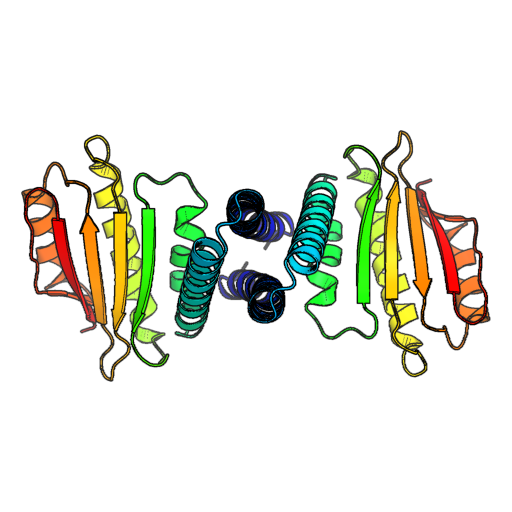 -0.102 4.57 10.68 1 97.69 50 GLU B C 1
ATOM 1913 O O . GLU B 1 50 ? -1.322 4.477 10.828 1 97.69 50 GLU B O 1
ATOM 1918 N N . ALA B 1 51 ? 0.73 3.672 11.125 1 97.19 51 ALA B N 1
ATOM 1919 C CA . ALA B 1 51 ? 0.276 2.52 11.898 1 97.19 51 ALA B CA 1
ATOM 1920 C C . ALA B 1 51 ? -0.416 2.961 13.188 1 97.19 51 ALA B C 1
ATOM 1922 O O . ALA B 1 51 ? -1.504 2.479 13.508 1 97.19 51 ALA B O 1
ATOM 1923 N N . LYS B 1 52 ? 0.214 3.848 13.891 1 97.5 52 LYS B N 1
ATOM 1924 C CA . LYS B 1 52 ? -0.348 4.355 15.141 1 97.5 52 LYS B CA 1
ATOM 1925 C C . LYS B 1 52 ? -1.685 5.051 14.898 1 97.5 52 LYS B C 1
ATOM 1927 O O . LYS B 1 52 ? -2.635 4.863 15.656 1 97.5 52 LYS B O 1
ATOM 1932 N N . LEU B 1 53 ? -1.699 5.867 13.859 1 97.88 53 LEU B N 1
ATOM 1933 C CA . LEU B 1 53 ? -2.934 6.555 13.5 1 97.88 53 LEU B CA 1
ATOM 1934 C C . LEU B 1 53 ? -4.055 5.559 13.227 1 97.88 53 LEU B C 1
ATOM 1936 O O . LEU B 1 53 ? -5.191 5.766 13.648 1 97.88 53 LEU B O 1
ATOM 1940 N N . SER B 1 54 ? -3.73 4.488 12.547 1 97.06 54 SER B N 1
ATOM 1941 C CA . SER B 1 54 ? -4.695 3.455 12.188 1 97.06 54 SER B CA 1
ATOM 1942 C C . SER B 1 54 ? -5.188 2.705 13.422 1 97.06 54 SER B C 1
ATOM 1944 O O . SER B 1 54 ? -6.203 2.008 13.367 1 97.06 54 SER B O 1
ATOM 1946 N N . ASP B 1 55 ? -4.562 2.838 14.555 1 95.44 55 ASP B N 1
ATOM 1947 C CA . ASP B 1 55 ? -4.871 2.074 15.758 1 95.44 55 ASP B CA 1
ATOM 1948 C C . ASP B 1 55 ? -5.668 2.916 16.75 1 95.44 55 ASP B C 1
ATOM 1950 O O . ASP B 1 55 ? -5.934 2.477 17.875 1 95.44 55 ASP B O 1
ATOM 1954 N N . LEU B 1 56 ? -6.133 4.074 16.438 1 96.75 56 LEU B N 1
ATOM 1955 C CA . LEU B 1 56 ? -6.812 4.996 17.344 1 96.75 56 LEU B CA 1
ATOM 1956 C C . LEU B 1 56 ? -8.305 4.699 17.391 1 96.75 56 LEU B C 1
ATOM 1958 O O . LEU B 1 56 ? -9.055 5.379 18.109 1 96.75 56 LEU B O 1
ATOM 1962 N N . ASN B 1 57 ? -8.8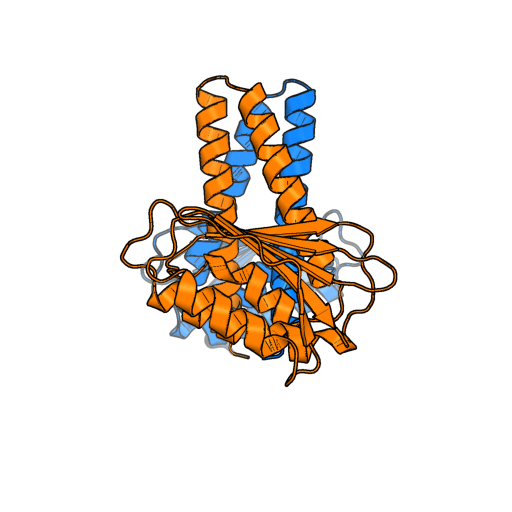05 3.68 16.672 1 96.69 57 ASN B N 1
ATOM 1963 C CA . ASN B 1 57 ? -10.227 3.375 16.547 1 96.69 57 ASN B CA 1
ATOM 1964 C C . ASN B 1 57 ? -11 4.539 15.93 1 96.69 57 ASN B C 1
ATOM 1966 O O . ASN B 1 57 ? -12.102 4.859 16.375 1 96.69 57 ASN B O 1
ATOM 1970 N N . THR B 1 58 ? -10.391 5.234 15.031 1 97.12 58 THR B N 1
ATOM 1971 C CA . THR B 1 58 ? -10.961 6.297 14.211 1 97.12 58 THR B CA 1
ATOM 1972 C C . THR B 1 58 ? -10.781 5.988 12.727 1 97.12 58 THR B C 1
ATOM 1974 O O . THR B 1 58 ? -10.062 6.703 12.023 1 97.12 58 THR B O 1
ATOM 1977 N N . PRO B 1 59 ? -11.422 4.969 12.266 1 97.38 59 PRO B N 1
ATOM 1978 C CA . PRO B 1 59 ? -11.133 4.461 10.922 1 97.38 59 PRO B CA 1
ATOM 1979 C C . PRO B 1 59 ? -11.422 5.484 9.828 1 97.38 59 PRO B C 1
ATOM 1981 O O . PRO B 1 59 ? -10.688 5.562 8.836 1 97.38 59 PRO B O 1
ATOM 1984 N N . ASP B 1 60 ? -12.484 6.242 9.969 1 97.5 60 ASP B N 1
ATOM 1985 C CA . ASP B 1 60 ? -12.812 7.234 8.945 1 97.5 60 ASP B CA 1
ATOM 1986 C C . ASP B 1 60 ? -11.758 8.336 8.891 1 97.5 60 ASP B C 1
ATOM 1988 O O . ASP B 1 60 ? -11.312 8.727 7.812 1 97.5 60 ASP B O 1
ATOM 1992 N N . LEU B 1 61 ? -11.336 8.766 10.023 1 98.06 61 LEU B N 1
ATOM 1993 C CA . LEU B 1 61 ? -10.312 9.812 10.109 1 98.06 61 LEU B CA 1
ATOM 1994 C C . LEU B 1 61 ? -8.969 9.297 9.609 1 98.06 61 LEU B C 1
ATOM 1996 O O . LEU B 1 61 ? -8.297 9.969 8.82 1 98.06 61 LEU B O 1
ATOM 2000 N N . ALA B 1 62 ? -8.586 8.172 10.109 1 98.12 62 ALA B N 1
ATOM 2001 C CA . ALA B 1 62 ? -7.305 7.582 9.719 1 98.12 62 ALA B CA 1
ATOM 2002 C C . ALA B 1 62 ? -7.203 7.441 8.203 1 98.12 62 ALA B C 1
ATOM 2004 O O . ALA B 1 62 ? -6.207 7.852 7.602 1 98.12 62 ALA B O 1
ATOM 2005 N N . TYR B 1 63 ? -8.242 6.922 7.633 1 97.75 63 TYR B N 1
ATOM 2006 C CA . TYR B 1 63 ? -8.242 6.738 6.188 1 97.75 63 TYR B CA 1
ATOM 2007 C C . TYR B 1 63 ? -8.141 8.078 5.469 1 97.75 63 TYR B C 1
ATOM 2009 O O . TYR B 1 63 ? -7.371 8.219 4.512 1 97.75 63 TYR B O 1
ATOM 2017 N N . LYS B 1 64 ? -8.883 9.008 5.879 1 97.38 64 LYS B N 1
ATOM 2018 C CA . LYS B 1 64 ? -8.883 10.336 5.273 1 97.38 64 LYS B CA 1
ATOM 2019 C C . LYS B 1 64 ? -7.484 10.945 5.277 1 97.38 64 LYS B C 1
ATOM 2021 O O . LYS B 1 64 ? -7.031 11.477 4.262 1 97.38 64 LYS B O 1
ATOM 2026 N N . LEU B 1 65 ? -6.812 10.812 6.352 1 98.06 65 LEU B N 1
ATOM 2027 C CA . LEU B 1 65 ? -5.523 11.477 6.512 1 98.06 65 LEU B CA 1
ATOM 2028 C C . LEU B 1 65 ? -4.426 10.719 5.781 1 98.06 65 LEU B C 1
ATOM 2030 O O . LEU B 1 65 ? -3.562 11.32 5.145 1 98.06 65 LEU B O 1
ATOM 2034 N N . ILE B 1 66 ? -4.473 9.422 5.844 1 97.81 66 ILE B N 1
ATOM 2035 C CA . ILE B 1 66 ? -3.432 8.594 5.246 1 97.81 66 ILE B CA 1
ATOM 2036 C C . ILE B 1 66 ? -3.471 8.742 3.725 1 97.81 66 ILE B C 1
ATOM 2038 O O . ILE B 1 66 ? -2.426 8.75 3.068 1 97.81 66 ILE B O 1
ATOM 2042 N N . THR B 1 67 ? -4.652 8.859 3.135 1 97.25 67 THR B N 1
ATOM 2043 C CA . THR B 1 67 ? -4.793 8.875 1.684 1 97.25 67 THR B CA 1
ATOM 2044 C C . THR B 1 67 ? -4.844 10.312 1.166 1 97.25 67 THR B C 1
ATOM 2046 O O . THR B 1 67 ? -5 10.539 -0.036 1 97.25 67 THR B O 1
ATOM 2049 N N . PHE B 1 68 ? -4.719 11.258 2.006 1 97.06 68 PHE B N 1
ATOM 2050 C CA . PHE B 1 68 ? -4.91 12.664 1.682 1 97.06 68 PHE B CA 1
ATOM 2051 C C . PHE B 1 68 ? -4.031 13.078 0.505 1 97.06 68 PHE B C 1
ATOM 2053 O O . PHE B 1 68 ? -4.508 13.695 -0.447 1 97.06 68 PHE B O 1
ATOM 2060 N N . ASN B 1 69 ? -2.844 12.688 0.482 1 96.44 69 ASN B N 1
ATOM 2061 C CA . ASN B 1 69 ? -1.871 13.18 -0.49 1 96.44 69 ASN B CA 1
ATOM 2062 C C . ASN B 1 69 ? -2.004 12.453 -1.826 1 96.44 69 ASN B C 1
ATOM 2064 O O . ASN B 1 69 ? -1.299 12.773 -2.785 1 96.44 69 ASN B O 1
ATOM 2068 N N . TRP B 1 70 ? -2.855 11.484 -1.903 1 95.56 70 TRP B N 1
ATOM 2069 C CA . TRP B 1 70 ? -3.021 10.711 -3.133 1 95.56 70 TRP B CA 1
ATOM 2070 C C . TRP B 1 70 ? -3.729 11.539 -4.199 1 95.56 70 TRP B C 1
ATOM 2072 O O . TRP B 1 70 ? -3.598 11.266 -5.395 1 95.56 70 TRP B O 1
ATOM 2082 N N . GLN B 1 71 ? -4.52 12.469 -3.771 1 88.81 71 GLN B N 1
ATOM 2083 C CA . GLN B 1 71 ? -5.215 13.328 -4.723 1 88.81 71 GLN B CA 1
ATOM 2084 C C . GLN B 1 71 ? -4.527 14.688 -4.836 1 88.81 71 GLN B C 1
ATOM 2086 O O . GLN B 1 71 ? -3.67 15.023 -4.016 1 88.81 71 GLN B O 1
ATOM 2091 N N . TRP B 1 72 ? -4.738 15.242 -5.938 1 78.06 72 TRP B N 1
ATOM 2092 C CA . T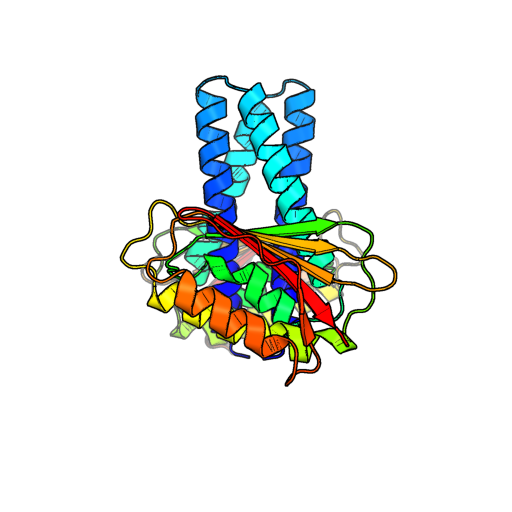RP B 1 72 ? -4.188 16.578 -6.098 1 78.06 72 TRP B CA 1
ATOM 2093 C C . TRP B 1 72 ? -4.66 17.5 -4.977 1 78.06 72 TRP B C 1
ATOM 2095 O O . TRP B 1 72 ? -5.863 17.672 -4.77 1 78.06 72 TRP B O 1
ATOM 2105 N N . GLN B 1 73 ? -3.715 17.859 -4.32 1 78.88 73 GLN B N 1
ATOM 2106 C CA . GLN B 1 73 ? -3.994 18.75 -3.197 1 78.88 73 GLN B CA 1
ATOM 2107 C C . GLN B 1 73 ? -3.23 20.062 -3.334 1 78.88 73 GLN B C 1
ATOM 2109 O O . GLN B 1 73 ? -2.197 20.109 -4.004 1 78.88 73 GLN B O 1
ATOM 2114 N N . LYS B 1 74 ? -3.789 21.078 -2.721 1 86.75 74 LYS B N 1
ATOM 2115 C CA . LYS B 1 74 ? -3.191 22.422 -2.744 1 86.75 74 LYS B CA 1
ATOM 2116 C C . LYS B 1 74 ? -2.082 22.547 -1.705 1 86.75 74 LYS B C 1
ATOM 2118 O O . LYS B 1 74 ? -1.348 23.531 -1.689 1 86.75 74 LYS B O 1
ATOM 2123 N N . PHE B 1 75 ? -2.01 21.641 -0.842 1 92.38 75 PHE B N 1
ATOM 2124 C CA . PHE B 1 75 ? -0.942 21.594 0.149 1 92.38 75 PHE B CA 1
ATOM 2125 C C . PHE B 1 75 ? -0.594 20.141 0.492 1 92.38 75 PHE B C 1
ATOM 2127 O O . PHE B 1 75 ? -1.377 19.234 0.225 1 92.38 75 PHE B O 1
ATOM 2134 N N . HIS B 1 76 ? 0.583 19.969 1.032 1 95.06 76 HIS B N 1
ATOM 2135 C CA . HIS B 1 76 ? 1.026 18.641 1.462 1 95.06 76 HIS B CA 1
ATOM 2136 C C . HIS B 1 76 ? 0.709 18.406 2.934 1 95.06 76 HIS B C 1
ATOM 2138 O O . HIS B 1 76 ? 0.864 19.312 3.76 1 95.06 76 HIS B O 1
ATOM 2144 N N . LEU B 1 77 ? 0.34 17.188 3.266 1 97.06 77 LEU B N 1
ATOM 2145 C CA . LEU B 1 77 ? -0.015 16.828 4.637 1 97.06 77 LEU B CA 1
ATOM 2146 C C . LEU B 1 77 ? 1 15.859 5.223 1 97.06 77 LEU B C 1
ATOM 2148 O O . LEU B 1 77 ? 1.329 14.844 4.598 1 97.06 77 LEU B O 1
ATOM 2152 N N . ASP B 1 78 ? 1.537 16.172 6.367 1 97.31 78 ASP B N 1
ATOM 2153 C CA . ASP B 1 78 ? 2.355 15.266 7.168 1 97.31 78 ASP B CA 1
ATOM 2154 C C . ASP B 1 78 ? 1.708 14.992 8.523 1 97.31 78 ASP B C 1
ATOM 2156 O O . ASP B 1 78 ? 1.104 15.883 9.117 1 97.31 78 ASP B O 1
ATOM 2160 N N . ILE B 1 79 ? 1.856 13.789 8.984 1 98.31 79 ILE B N 1
ATOM 2161 C CA . ILE B 1 79 ? 1.243 13.375 10.242 1 98.31 79 ILE B CA 1
ATOM 2162 C C . ILE B 1 79 ? 2.322 12.898 11.211 1 98.31 79 ILE B C 1
ATOM 2164 O O . ILE B 1 79 ? 3.254 12.195 10.812 1 98.31 79 ILE B O 1
ATOM 2168 N N . GLU B 1 80 ? 2.211 13.266 12.422 1 98.25 80 GLU B N 1
ATOM 2169 C CA . GLU B 1 80 ? 3.074 12.812 13.508 1 98.25 80 GLU B CA 1
ATOM 2170 C C . GLU B 1 80 ? 2.25 12.328 14.695 1 98.25 80 GLU B C 1
ATOM 2172 O O . GLU B 1 80 ? 1.309 13 15.125 1 98.25 80 GLU B O 1
ATOM 2177 N N . MET B 1 81 ? 2.6 11.18 15.133 1 98.25 81 MET B N 1
ATOM 2178 C CA . MET B 1 81 ? 1.962 10.602 16.312 1 98.25 81 MET B CA 1
ATOM 2179 C C . MET B 1 81 ? 2.889 10.672 17.516 1 98.25 81 MET B C 1
ATOM 2181 O O . MET B 1 81 ? 3.996 10.133 17.5 1 98.25 81 MET B O 1
ATOM 2185 N N . ILE B 1 82 ? 2.441 11.305 18.547 1 97.56 82 ILE B N 1
ATOM 2186 C CA . ILE B 1 82 ? 3.244 11.453 19.766 1 97.56 82 ILE B CA 1
ATOM 2187 C C . ILE B 1 82 ? 2.57 10.719 20.922 1 97.56 82 ILE B C 1
ATOM 2189 O O . ILE B 1 82 ? 1.432 11.023 21.281 1 97.56 82 ILE B O 1
ATOM 2193 N N . GLY B 1 83 ? 3.289 9.734 21.5 1 95.25 83 GLY B N 1
ATOM 2194 C CA . GLY B 1 83 ? 2.736 8.922 22.578 1 95.25 83 GLY B CA 1
ATOM 2195 C C . GLY B 1 83 ? 2.24 7.566 22.109 1 95.25 83 GLY B C 1
ATOM 2196 O O . GLY B 1 83 ? 2.4 7.215 20.938 1 95.25 83 GLY B O 1
ATOM 2197 N N . LYS B 1 84 ? 1.575 6.773 22.984 1 93.12 84 LYS B N 1
ATOM 2198 C CA . LYS B 1 84 ? 1.035 5.457 22.656 1 93.12 84 LYS B CA 1
ATOM 2199 C C . LYS B 1 84 ? -0.424 5.555 22.234 1 93.12 84 LYS B C 1
ATOM 2201 O O . LYS B 1 84 ? -1.188 6.352 22.766 1 93.12 84 LYS B O 1
ATOM 2206 N N . PRO B 1 85 ? -0.693 4.758 21.297 1 91.31 85 PRO B N 1
ATOM 2207 C CA . PRO B 1 85 ? -2.078 4.797 20.828 1 91.31 85 PRO B CA 1
ATOM 2208 C C . PRO B 1 85 ? -3.09 4.512 21.938 1 91.31 85 PRO B C 1
ATOM 2210 O O . PRO B 1 85 ? -2.846 3.66 22.797 1 91.31 85 PRO B O 1
ATOM 2213 N N . ILE B 1 86 ? -4.094 5.305 21.938 1 93.38 86 ILE B N 1
ATOM 2214 C CA . ILE B 1 86 ? -5.23 5.137 22.844 1 93.38 86 ILE B CA 1
ATOM 2215 C C . ILE B 1 86 ? -6.523 5.105 22.031 1 93.38 86 ILE B C 1
ATOM 2217 O O . ILE B 1 86 ? -6.527 5.43 20.844 1 93.38 86 ILE B O 1
ATOM 2221 N N . ASP B 1 87 ? -7.594 4.668 22.703 1 95.94 87 ASP B N 1
ATOM 2222 C CA . ASP B 1 87 ? -8.891 4.629 22.031 1 95.94 87 ASP B CA 1
ATOM 2223 C C . ASP B 1 87 ? -9.469 6.035 21.891 1 95.94 87 ASP B C 1
ATOM 2225 O O . ASP B 1 87 ? -9.82 6.676 22.875 1 95.94 87 ASP B O 1
ATOM 2229 N N . CYS B 1 88 ? -9.602 6.508 20.625 1 96.44 88 CYS B N 1
ATOM 2230 C CA . CYS B 1 88 ? -10.102 7.855 20.375 1 96.44 88 CYS B CA 1
ATOM 2231 C C . CYS B 1 88 ? -11.43 7.812 19.625 1 96.44 88 CYS B C 1
ATOM 2233 O O . CYS B 1 88 ? -11.773 8.75 18.906 1 96.44 88 CYS B O 1
ATOM 2235 N N . ALA B 1 89 ? -12.102 6.73 19.75 1 96.06 89 ALA B N 1
ATOM 2236 C CA . ALA B 1 89 ? -13.375 6.555 19.062 1 96.06 89 ALA B CA 1
ATOM 2237 C C . ALA B 1 89 ? -14.32 7.719 19.344 1 96.06 89 ALA B C 1
ATOM 2239 O O . ALA B 1 89 ? -15.031 8.188 18.453 1 96.06 89 ALA B O 1
ATOM 2240 N N . ARG B 1 90 ? -14.289 8.203 20.547 1 93.94 90 ARG B N 1
ATOM 2241 C CA . ARG B 1 90 ? -15.195 9.266 20.969 1 93.94 90 ARG B CA 1
ATOM 2242 C C . ARG B 1 90 ? -14.812 10.594 20.328 1 93.94 90 ARG B C 1
ATOM 2244 O O . ARG B 1 90 ? -15.594 11.547 20.344 1 93.94 90 ARG B O 1
ATOM 2251 N N . HIS B 1 91 ? -13.648 10.711 19.812 1 95.06 91 HIS B N 1
ATOM 2252 C CA . HIS B 1 91 ? -13.148 11.953 19.234 1 95.06 91 HIS B CA 1
ATOM 2253 C C . HIS B 1 91 ? -13.406 12 17.719 1 95.06 91 HIS B C 1
ATOM 2255 O O . HIS B 1 91 ? -13.312 13.062 17.109 1 95.06 91 HIS B O 1
ATOM 2261 N N . GLU B 1 92 ? -13.648 10.914 17.078 1 95.69 92 GLU B N 1
ATOM 2262 C CA . GLU B 1 92 ? -13.594 10.797 15.633 1 95.69 92 GLU B CA 1
ATOM 2263 C C . GLU B 1 92 ? -14.547 11.789 14.961 1 95.69 92 GLU B C 1
ATOM 2265 O O . GLU B 1 92 ? -14.172 12.461 14 1 95.69 92 GLU B O 1
ATOM 2270 N N . MET B 1 93 ? -15.75 11.836 15.484 1 94.75 93 MET B N 1
ATOM 2271 C CA . MET B 1 93 ? -16.766 12.664 14.844 1 94.75 93 MET B CA 1
ATOM 2272 C C . MET B 1 93 ? -16.344 14.125 14.828 1 94.75 93 MET B C 1
ATOM 2274 O O . MET B 1 93 ? -16.406 14.781 13.789 1 94.75 93 MET B O 1
ATOM 2278 N N . CYS B 1 94 ? -16.016 14.617 15.938 1 94.81 94 CYS B N 1
ATOM 2279 C CA . CYS B 1 94 ? -15.641 16.031 16.031 1 94.81 94 CYS B CA 1
ATOM 2280 C C . CYS B 1 94 ? -14.359 16.312 15.25 1 94.81 94 CYS B C 1
ATOM 2282 O O . CYS B 1 94 ? -14.25 17.328 14.586 1 94.81 94 CYS B O 1
ATOM 2284 N N . TRP B 1 95 ? -13.359 15.398 15.305 1 96.62 95 TRP B N 1
ATOM 2285 C CA . TRP B 1 95 ? -12.117 15.555 14.555 1 96.62 95 TRP B CA 1
ATOM 2286 C C . TRP B 1 95 ? -12.391 15.594 13.055 1 96.62 95 TRP B C 1
ATOM 2288 O O . TRP B 1 95 ? -11.891 16.469 12.344 1 96.62 95 TRP B O 1
ATOM 2298 N N . LEU B 1 96 ? -13.172 14.656 12.633 1 96.69 96 LEU B N 1
ATOM 2299 C CA . LEU B 1 96 ? -13.5 14.594 11.211 1 96.69 96 LEU B CA 1
ATOM 2300 C C . LEU B 1 96 ? -14.164 15.883 10.75 1 96.69 96 LEU B C 1
ATOM 2302 O O . LEU B 1 96 ? -13.828 16.406 9.688 1 96.69 96 LEU B O 1
ATOM 2306 N N . LYS B 1 97 ? -15.141 16.266 11.508 1 95.69 97 LYS B N 1
ATOM 2307 C CA . LYS B 1 97 ? -15.836 17.5 11.18 1 95.69 97 LYS B CA 1
ATOM 2308 C C . LYS B 1 97 ? -14.859 18.672 11.062 1 95.69 97 LYS B C 1
ATOM 2310 O O . LYS B 1 97 ? -14.93 19.469 10.125 1 95.69 97 LYS B O 1
ATOM 2315 N N . PHE B 1 98 ? -14.008 18.781 11.961 1 96.38 98 PHE B N 1
ATOM 2316 C CA . PHE B 1 98 ? -13.031 19.859 11.961 1 96.38 98 PHE B CA 1
ATOM 2317 C C . PHE B 1 98 ? -12.125 19.766 10.734 1 96.38 98 PHE B C 1
ATOM 2319 O O . PHE B 1 98 ? -11.938 20.75 10.023 1 96.38 98 PHE B O 1
ATOM 2326 N N . PHE B 1 99 ? -11.508 18.609 10.531 1 97.38 99 PHE B N 1
ATOM 2327 C CA . PHE B 1 99 ? -10.602 18.438 9.406 1 97.38 99 PHE B CA 1
ATOM 2328 C C . PHE B 1 99 ? -11.297 18.766 8.094 1 97.38 99 PHE B C 1
ATOM 2330 O O . PHE B 1 99 ? -10.703 19.422 7.223 1 97.38 99 PHE B O 1
ATOM 2337 N N . ASP B 1 100 ? -12.508 18.328 7.949 1 96.56 100 ASP B N 1
ATOM 2338 C CA . ASP B 1 100 ? -13.258 18.625 6.73 1 96.56 100 ASP B CA 1
ATOM 2339 C C . ASP B 1 100 ? -13.344 20.125 6.484 1 96.56 100 ASP B C 1
ATOM 2341 O O . ASP B 1 100 ? -13.023 20.609 5.395 1 96.56 100 ASP B O 1
ATOM 2345 N N . GLN B 1 101 ? -13.758 20.781 7.457 1 95.31 101 GLN B N 1
ATOM 2346 C CA . GLN B 1 101 ? -13.953 22.219 7.324 1 95.31 101 GLN B CA 1
ATOM 2347 C C . GLN B 1 101 ? -12.609 22.938 7.176 1 95.31 101 GLN B C 1
ATOM 2349 O O . GLN B 1 101 ? -12.484 23.859 6.367 1 95.31 101 GLN B O 1
ATOM 2354 N N . PHE B 1 102 ? -11.625 22.547 7.914 1 95.69 102 PHE B N 1
ATOM 2355 C CA . PHE B 1 102 ? -10.305 23.172 7.871 1 95.69 102 PHE B CA 1
ATOM 2356 C C . PHE B 1 102 ? -9.672 23 6.496 1 95.69 102 PHE B C 1
ATOM 2358 O O . PHE B 1 102 ? -9.141 23.953 5.926 1 95.69 102 PHE B O 1
ATOM 2365 N N . PHE B 1 103 ? -9.695 21.75 5.949 1 95.44 103 PHE B N 1
ATOM 2366 C CA . PHE B 1 103 ? -9.141 21.484 4.629 1 95.44 103 PHE B CA 1
ATOM 2367 C C . PHE B 1 103 ? -9.852 22.312 3.562 1 95.44 103 PHE B C 1
ATOM 2369 O O . PHE B 1 103 ? -9.211 22.812 2.629 1 95.44 103 PHE B O 1
ATOM 2376 N N . GLU B 1 104 ? -11.102 22.422 3.693 1 93.56 104 GLU B N 1
ATOM 2377 C CA . GLU B 1 104 ? -11.867 23.25 2.766 1 93.56 104 GLU B CA 1
ATOM 2378 C C . GLU B 1 104 ? -11.406 24.703 2.814 1 93.56 104 GLU B C 1
ATOM 2380 O O . GLU B 1 104 ? -11.195 25.328 1.773 1 93.56 104 GLU B O 1
ATOM 2385 N N . LYS B 1 105 ? -11.266 25.234 3.986 1 91.56 105 LYS B N 1
ATOM 2386 C CA . LYS B 1 105 ? -10.836 26.625 4.168 1 91.56 105 LYS B CA 1
ATOM 2387 C C . LYS B 1 105 ? -9.438 26.844 3.594 1 91.56 105 LYS B C 1
ATOM 2389 O O . LYS B 1 105 ? -9.18 27.875 2.965 1 91.56 105 LYS B O 1
ATOM 2394 N N . LEU B 1 106 ? -8.523 25.922 3.812 1 91.31 106 LEU B N 1
ATOM 2395 C CA . LEU B 1 106 ? -7.164 26.016 3.289 1 91.31 106 LEU B CA 1
ATOM 2396 C C . LEU B 1 106 ? -7.168 26 1.765 1 91.31 106 LEU B C 1
ATOM 2398 O O . LEU B 1 106 ? -6.43 26.75 1.128 1 91.31 106 LEU B O 1
ATOM 2402 N N . THR B 1 107 ? -7.965 25.094 1.25 1 88.94 107 THR B N 1
ATOM 2403 C CA . THR B 1 107 ? -8.039 24.938 -0.199 1 88.94 107 THR B CA 1
ATOM 2404 C C . THR B 1 107 ? -8.562 26.219 -0.849 1 88.94 107 THR B C 1
ATOM 2406 O O . THR B 1 107 ? -8.094 26.609 -1.924 1 88.94 107 THR B O 1
ATOM 2409 N N . GLU B 1 108 ? -9.438 26.875 -0.267 1 85.81 108 GLU B N 1
ATOM 2410 C CA . GLU B 1 108 ? -10.031 28.094 -0.776 1 85.81 108 GLU B CA 1
ATOM 2411 C C . GLU B 1 108 ? -9 29.219 -0.831 1 85.81 108 GLU B C 1
ATOM 2413 O O . GLU B 1 108 ? -9.102 30.125 -1.669 1 85.81 108 GLU B O 1
ATOM 2418 N N . GLN B 1 109 ? -8.062 29.172 -0.047 1 79.94 109 GLN B N 1
ATOM 2419 C CA . GLN B 1 109 ? -7.098 30.25 0.067 1 79.94 109 GLN B CA 1
ATOM 2420 C C . GLN B 1 109 ? -5.781 29.891 -0.612 1 79.94 109 GLN B C 1
ATOM 2422 O O . GLN B 1 109 ? -4.797 30.625 -0.508 1 79.94 109 GLN B O 1
ATOM 2427 N N . SER B 1 110 ? -5.594 28.922 -1.381 1 72.69 110 SER B N 1
ATOM 2428 C CA . SER B 1 110 ? -4.352 28.266 -1.758 1 72.69 110 SER B CA 1
ATOM 2429 C C . SER B 1 110 ? -3.682 28.969 -2.936 1 72.69 110 SER B C 1
ATOM 2431 O O . SER B 1 110 ? -2.479 28.812 -3.152 1 72.69 110 SER B O 1
ATOM 2433 N N . ASP B 1 111 ? -4.406 29.625 -3.678 1 71.19 111 ASP B N 1
ATOM 2434 C CA . ASP B 1 111 ? -3.859 30.156 -4.922 1 71.19 111 ASP B CA 1
ATOM 2435 C C . ASP B 1 111 ? -2.637 31.031 -4.66 1 71.19 111 ASP B C 1
ATOM 2437 O O . ASP B 1 111 ? -1.782 31.203 -5.531 1 71.19 111 ASP B O 1
ATOM 2441 N N . SER B 1 112 ? -2.465 31.453 -3.566 1 68.19 112 SER B N 1
ATOM 2442 C CA . SER B 1 112 ? -1.369 32.375 -3.285 1 68.19 112 SER B CA 1
ATOM 2443 C C . SER B 1 112 ? -0.285 31.703 -2.447 1 68.19 112 SER B C 1
ATOM 2445 O O . SER B 1 112 ? 0.738 32.312 -2.139 1 68.19 112 SER B O 1
ATOM 2447 N N . MET B 1 113 ? -0.326 30.469 -2.24 1 71.06 113 MET B N 1
ATOM 2448 C CA . MET B 1 113 ? 0.549 29.844 -1.257 1 71.06 113 MET B CA 1
ATOM 2449 C C . MET B 1 113 ? 1.847 29.375 -1.904 1 71.06 113 MET B C 1
ATOM 2451 O O . MET B 1 113 ? 1.878 29.078 -3.102 1 71.06 113 MET B O 1
ATOM 2455 N N . THR B 1 114 ? 2.949 29.5 -1.161 1 78.75 114 THR B N 1
ATOM 2456 C CA . THR B 1 114 ? 4.27 29.062 -1.598 1 78.75 114 THR B CA 1
ATOM 2457 C C . THR B 1 114 ? 4.664 27.766 -0.902 1 78.75 114 THR B C 1
ATOM 2459 O O . THR B 1 114 ? 4.961 27.766 0.294 1 78.75 114 THR B O 1
ATOM 2462 N N . ASP B 1 115 ? 4.75 26.656 -1.538 1 85.69 115 ASP B N 1
ATOM 2463 C CA . ASP B 1 115 ? 5.137 25.328 -1.044 1 85.69 115 ASP B CA 1
ATOM 2464 C C . ASP B 1 115 ? 4.391 25 0.244 1 85.69 115 ASP B C 1
ATOM 2466 O O . ASP B 1 115 ? 5.012 24.719 1.272 1 85.69 115 ASP B O 1
ATOM 2470 N N . PRO B 1 116 ? 3.131 25.141 0.185 1 91.88 116 PRO B N 1
ATOM 2471 C CA . PRO B 1 116 ? 2.318 24.953 1.39 1 91.88 116 PRO B CA 1
ATOM 2472 C C . PRO B 1 116 ? 2.416 23.531 1.956 1 91.88 116 PRO B C 1
ATOM 2474 O O . PRO B 1 116 ? 2.346 22.562 1.204 1 91.88 116 PRO B O 1
ATOM 2477 N N . ASN B 1 117 ? 2.6 23.484 3.316 1 95.31 117 ASN B N 1
ATOM 2478 C CA . ASN B 1 117 ? 2.715 22.219 4.043 1 95.31 117 ASN B CA 1
ATOM 2479 C C . ASN B 1 117 ? 1.978 22.281 5.379 1 95.31 117 ASN B C 1
ATOM 2481 O O . ASN B 1 117 ? 2.053 23.281 6.094 1 95.31 117 ASN B O 1
ATOM 2485 N N . LEU B 1 118 ? 1.246 21.266 5.672 1 96.69 118 LEU B N 1
ATOM 2486 C CA . LEU B 1 118 ? 0.546 21.141 6.945 1 96.69 118 LEU B CA 1
ATOM 2487 C C . LEU B 1 118 ? 1.075 19.938 7.73 1 96.69 118 LEU B C 1
ATOM 2489 O O . LEU B 1 118 ? 1.029 18.797 7.25 1 96.69 118 LEU B O 1
ATOM 2493 N N . LEU B 1 119 ? 1.627 20.219 8.906 1 98.19 119 LEU B N 1
ATOM 2494 C CA . LEU B 1 119 ? 2.002 19.172 9.844 1 98.19 119 LEU B CA 1
ATOM 2495 C C . LEU B 1 119 ? 0.937 19.016 10.922 1 98.19 119 LEU B C 1
ATOM 2497 O O . LEU B 1 119 ? 0.594 19.969 11.617 1 98.19 119 LEU B O 1
ATOM 2501 N N . VAL B 1 120 ? 0.41 17.844 11.008 1 98.62 120 VAL B N 1
ATOM 2502 C CA . VAL B 1 120 ? -0.569 17.516 12.039 1 98.62 120 VAL B CA 1
ATOM 2503 C C . VAL B 1 120 ? 0.052 16.562 13.055 1 98.62 120 VAL B C 1
ATOM 2505 O O . VAL B 1 120 ? 0.481 15.461 12.703 1 98.62 120 VAL B O 1
ATOM 2508 N N . SER B 1 121 ? 0.068 16.969 14.328 1 98.62 121 SER B N 1
ATOM 2509 C CA . SER B 1 121 ? 0.646 16.172 15.398 1 98.62 121 SER B CA 1
ATOM 2510 C C . SER B 1 121 ? -0.423 15.719 16.391 1 98.62 121 SER B C 1
ATOM 2512 O O . SER B 1 121 ? -1.065 16.547 17.031 1 98.62 121 SER B O 1
ATOM 2514 N N . PHE B 1 122 ? -0.598 14.445 16.5 1 98.5 122 PHE B N 1
ATOM 2515 C CA . PHE B 1 122 ? -1.495 13.883 17.5 1 98.5 122 PHE B CA 1
ATOM 2516 C C . PHE B 1 122 ? -0.758 13.633 18.812 1 98.5 122 PHE B C 1
ATOM 2518 O O . PHE B 1 122 ? 0.217 12.883 18.844 1 98.5 122 PHE B O 1
ATOM 2525 N N . HIS B 1 123 ? -1.221 14.273 19.812 1 97.56 123 HIS B N 1
ATOM 2526 C CA . HIS B 1 123 ? -0.702 14.039 21.156 1 97.56 123 HIS B CA 1
ATOM 2527 C C . HIS B 1 123 ? -1.621 13.117 21.953 1 97.56 123 HIS B C 1
ATOM 2529 O O . HIS B 1 123 ? -2.697 13.531 22.391 1 97.56 123 HIS B O 1
ATOM 2535 N N . LEU B 1 124 ? -1.124 11.867 22.094 1 95.19 124 LEU B N 1
ATOM 2536 C CA . LEU B 1 124 ? -1.959 10.812 22.656 1 95.19 124 LEU B CA 1
ATOM 2537 C C . LEU B 1 124 ? -1.679 10.633 24.141 1 95.19 124 LEU B C 1
ATOM 2539 O O . LEU B 1 124 ? -1.23 9.57 24.562 1 95.19 124 LEU B O 1
ATOM 2543 N N . GLN B 1 125 ? -1.925 11.586 24.906 1 90.88 125 GLN B N 1
ATOM 2544 C CA . GLN B 1 125 ? -1.842 11.547 26.359 1 90.88 125 GLN B CA 1
ATOM 2545 C C . GLN B 1 125 ? -3.205 11.266 26.984 1 90.88 125 GLN B C 1
ATOM 2547 O O . GLN B 1 125 ? -4.113 10.773 26.312 1 90.88 125 GLN B O 1
ATOM 2552 N N . GLU B 1 126 ? -3.352 11.344 28.281 1 86.62 126 GLU B N 1
ATOM 2553 C CA . GLU B 1 126 ? -4.605 11.062 28.969 1 86.62 126 GLU B CA 1
ATOM 2554 C C . GLU B 1 126 ? -5.781 11.758 28.281 1 86.62 126 GLU B C 1
ATOM 2556 O O . GLU B 1 126 ? -6.82 11.141 28.047 1 86.62 126 GLU B O 1
ATOM 2561 N N . THR B 1 127 ? -5.617 13.031 27.984 1 90.62 127 THR B N 1
ATOM 2562 C CA . THR B 1 127 ? -6.562 13.781 27.172 1 90.62 127 THR B CA 1
ATOM 2563 C C . THR B 1 127 ? -5.957 14.117 25.812 1 90.62 127 THR B C 1
ATOM 2565 O O . THR B 1 127 ? -5.199 15.078 25.688 1 90.62 127 THR B O 1
ATOM 2568 N N . PRO B 1 128 ? -6.352 13.32 24.844 1 95.25 128 PRO B N 1
ATOM 2569 C CA . PRO B 1 128 ? -5.703 13.516 23.547 1 95.25 128 PRO B CA 1
ATOM 2570 C C . PRO B 1 128 ? -6.074 14.852 22.906 1 95.25 128 PRO B C 1
ATOM 2572 O O . PRO B 1 128 ? -7.207 15.312 23.047 1 95.25 128 PRO B O 1
ATOM 2575 N N . TYR B 1 129 ? -5.129 15.453 22.266 1 95.81 129 TYR B N 1
ATOM 2576 C CA . TYR B 1 129 ? -5.375 16.656 21.484 1 95.81 129 TYR B CA 1
ATOM 2577 C C . TYR B 1 129 ? -4.547 16.672 20.203 1 95.81 129 TYR B C 1
ATOM 2579 O O . TYR B 1 129 ? -3.648 15.836 20.031 1 95.81 129 TYR B O 1
ATOM 2587 N N . ILE B 1 130 ? -4.883 17.531 19.25 1 98.06 130 ILE B N 1
ATOM 2588 C CA . ILE B 1 130 ? -4.207 17.609 17.969 1 98.06 130 ILE B CA 1
ATOM 2589 C C . ILE B 1 130 ? -3.588 19 17.781 1 98.06 130 ILE B C 1
ATOM 2591 O O . ILE B 1 130 ? -4.242 20.016 18.047 1 98.06 130 ILE B O 1
ATOM 2595 N N . GLU B 1 131 ? -2.363 19.031 17.422 1 98.44 131 GLU B N 1
ATOM 2596 C CA . GLU B 1 131 ? -1.679 20.281 17.078 1 98.44 131 GLU B CA 1
ATOM 2597 C C . GLU B 1 131 ? -1.548 20.438 15.562 1 98.44 131 GLU B C 1
ATOM 2599 O O . GLU B 1 131 ? -1.146 19.5 14.875 1 98.44 131 GLU B O 1
ATOM 2604 N N . PHE B 1 132 ? -1.885 21.594 15.062 1 98.19 132 PHE B N 1
ATOM 2605 C CA . PHE B 1 132 ? -1.79 21.938 13.641 1 98.19 132 PHE B CA 1
ATOM 2606 C C . PHE B 1 132 ? -0.698 22.969 13.406 1 98.19 132 PHE B C 1
ATOM 2608 O O . PHE B 1 132 ? -0.625 23.969 14.117 1 98.19 132 PHE B O 1
ATOM 2615 N N . ASP B 1 133 ? 0.167 22.688 12.484 1 97.75 133 ASP B N 1
ATOM 2616 C CA . ASP B 1 133 ? 1.239 23.594 12.078 1 97.75 133 ASP B CA 1
ATOM 2617 C C . ASP B 1 133 ? 1.261 23.766 10.562 1 97.75 133 ASP B C 1
ATOM 2619 O O . ASP B 1 133 ? 1.802 22.922 9.836 1 97.75 133 ASP B O 1
ATOM 2623 N N . PHE B 1 134 ? 0.71 24.844 10.07 1 96.19 134 PHE B N 1
ATOM 2624 C CA . PHE B 1 134 ? 0.625 25.109 8.641 1 96.19 134 PHE B CA 1
ATOM 2625 C C . PHE B 1 134 ? 1.664 26.141 8.227 1 96.19 134 PHE B C 1
ATOM 2627 O O . PHE B 1 134 ? 1.834 27.172 8.898 1 96.19 134 PHE B O 1
ATOM 2634 N N . GLN B 1 135 ? 2.371 25.766 7.145 1 93.62 135 GLN B N 1
ATOM 2635 C CA . GLN B 1 135 ? 3.334 26.672 6.527 1 93.62 135 GLN B CA 1
ATOM 2636 C C . GLN B 1 135 ? 3 26.922 5.059 1 93.62 135 GLN B C 1
ATOM 2638 O O . GLN B 1 135 ? 2.709 25.984 4.32 1 93.62 135 GLN B O 1
ATOM 2643 N N . GLY B 1 136 ? 3.113 28.156 4.508 1 90.25 136 GLY B N 1
ATOM 2644 C CA . GLY B 1 136 ? 2.895 28.406 3.094 1 90.25 136 GLY B CA 1
ATOM 2645 C C . GLY B 1 136 ? 2.199 29.719 2.824 1 90.25 136 GLY B C 1
ATOM 2646 O O . GLY B 1 136 ? 2.049 30.125 1.67 1 90.25 136 GLY B O 1
ATOM 2647 N N . GLY B 1 137 ? 1.729 30.422 3.812 1 82.88 137 GLY B N 1
ATOM 2648 C CA . GLY B 1 137 ? 1.172 31.766 3.656 1 82.88 137 GLY B CA 1
ATOM 2649 C C . GLY B 1 137 ? -0.309 31.75 3.326 1 82.88 137 GLY B C 1
ATOM 2650 O O . GLY B 1 137 ? -0.697 31.438 2.199 1 82.88 137 GLY B O 1
ATOM 2651 N N . ILE B 1 138 ? -1.135 31.906 4.258 1 85.31 138 ILE B N 1
ATOM 2652 C CA . ILE B 1 138 ? -2.58 32.031 4.102 1 85.31 138 ILE B CA 1
ATOM 2653 C C . ILE B 1 138 ? -2.932 33.469 3.713 1 85.31 138 ILE B C 1
ATOM 2655 O O . ILE B 1 138 ? -2.479 34.406 4.355 1 85.31 138 ILE B O 1
ATOM 2659 N N . GLN B 1 139 ? -3.582 33.625 2.602 1 84.44 139 GLN B N 1
ATOM 2660 C CA . GLN B 1 139 ? -3.91 34.969 2.068 1 84.44 139 GLN B CA 1
ATOM 2661 C C . GLN B 1 139 ? -4.715 35.781 3.074 1 84.44 139 GLN B C 1
ATOM 2663 O O . GLN B 1 139 ? -4.383 36.938 3.354 1 84.44 139 GLN B O 1
ATOM 2668 N N . ASP B 1 140 ? -5.82 35.25 3.555 1 88.5 140 ASP B N 1
ATOM 2669 C CA . ASP B 1 140 ? -6.668 35.938 4.523 1 88.5 140 ASP B CA 1
ATOM 2670 C C . ASP B 1 140 ? -6.531 35.312 5.914 1 88.5 140 ASP B C 1
ATOM 2672 O O . ASP B 1 140 ? -7.473 34.688 6.422 1 88.5 140 ASP B O 1
ATOM 2676 N N . MET B 1 141 ? -5.395 35.594 6.488 1 90.06 141 MET B N 1
ATOM 2677 C CA . MET B 1 141 ? -5.074 35.031 7.793 1 90.06 141 MET B CA 1
ATOM 2678 C C . MET B 1 141 ? -6.07 35.469 8.852 1 90.06 141 MET B C 1
ATOM 2680 O O . MET B 1 141 ? -6.426 34.719 9.75 1 90.06 141 MET B O 1
ATOM 2684 N N . LYS B 1 142 ? -6.477 36.719 8.773 1 90.81 142 LYS B N 1
ATOM 2685 C CA . LYS B 1 142 ? -7.426 37.25 9.742 1 90.81 142 LYS B CA 1
ATOM 2686 C C . LYS B 1 142 ? -8.734 36.469 9.711 1 90.81 142 LYS B C 1
ATOM 2688 O O . LYS B 1 142 ? -9.258 36.094 10.766 1 90.81 142 LYS B O 1
ATOM 2693 N N . ASN B 1 143 ? -9.211 36.281 8.516 1 91.81 143 ASN B N 1
ATOM 2694 C CA . ASN B 1 143 ? -10.438 35.5 8.352 1 91.81 143 ASN B CA 1
ATOM 2695 C C . ASN B 1 143 ? -10.289 34.094 8.891 1 91.81 143 ASN B C 1
ATOM 2697 O O . ASN B 1 143 ? -11.195 33.562 9.531 1 91.81 143 ASN B O 1
ATOM 2701 N N . MET B 1 144 ? -9.188 33.469 8.656 1 92.62 144 MET B N 1
ATOM 2702 C CA . MET B 1 144 ? -8.906 32.125 9.141 1 92.62 144 MET B CA 1
ATOM 2703 C C . MET B 1 144 ? -8.922 32.094 10.664 1 92.62 144 MET B C 1
ATOM 2705 O O . MET B 1 144 ? -9.539 31.203 11.266 1 92.62 144 MET B O 1
ATOM 2709 N N . GLN B 1 145 ? -8.297 33.031 11.273 1 92.81 145 GLN B N 1
ATOM 2710 C CA . GLN B 1 145 ? -8.227 33.062 12.727 1 92.81 145 GLN B CA 1
ATOM 2711 C C . GLN B 1 145 ? -9.617 33.25 13.336 1 92.81 145 GLN B C 1
ATOM 2713 O O . GLN B 1 145 ? -9.93 32.656 14.367 1 92.81 145 GLN B O 1
ATOM 2718 N N . GLU B 1 146 ? -10.383 34.094 12.734 1 91.75 146 GLU B N 1
ATOM 2719 C CA . GLU B 1 146 ? -11.742 34.312 13.219 1 91.75 146 GLU B CA 1
ATOM 2720 C C . GLU B 1 146 ? -12.578 33.031 13.133 1 91.75 146 GLU B C 1
ATOM 2722 O O . GLU B 1 146 ? -13.328 32.719 14.062 1 91.75 146 GLU B O 1
ATOM 2727 N N . TRP B 1 147 ? -12.438 32.406 11.992 1 93.12 147 TRP B N 1
ATOM 2728 C CA . TRP B 1 147 ? -13.164 31.141 11.828 1 93.12 147 TRP B CA 1
ATOM 2729 C C . TRP B 1 147 ? -12.742 30.141 12.891 1 93.12 147 TRP B C 1
ATOM 2731 O O . TRP B 1 147 ? -13.594 29.453 13.477 1 93.12 147 TRP B O 1
ATOM 2741 N N . LEU B 1 148 ? -11.445 29.953 13.156 1 94.38 148 LEU B N 1
ATOM 2742 C CA . LEU B 1 148 ? -10.922 29.047 14.172 1 94.38 148 LEU B CA 1
ATOM 2743 C C . LEU B 1 148 ? -11.484 29.391 15.547 1 94.38 148 LEU B C 1
ATOM 2745 O O . LEU B 1 148 ? -11.805 28.5 16.328 1 94.38 148 LEU B O 1
ATOM 2749 N N . ALA B 1 149 ? -11.594 30.688 15.828 1 90.12 149 ALA B N 1
ATOM 2750 C CA . ALA B 1 149 ? -12.07 31.156 17.125 1 90.12 149 ALA B CA 1
ATOM 2751 C C . ALA B 1 149 ? -13.516 30.75 17.359 1 90.12 149 ALA B C 1
ATOM 2753 O O . ALA B 1 149 ? -13.961 30.641 18.516 1 90.12 149 ALA B O 1
ATOM 2754 N N . GLU B 1 150 ? -14.227 30.484 16.312 1 89.88 150 GLU B N 1
ATOM 2755 C CA . GLU B 1 150 ? -15.625 30.094 16.422 1 89.88 150 GLU B CA 1
ATOM 2756 C C . GLU B 1 150 ? -15.758 28.656 16.922 1 89.88 150 GLU B C 1
ATOM 2758 O O . GLU B 1 150 ? -16.828 28.25 17.391 1 89.88 150 GLU B O 1
ATOM 2763 N N . TRP B 1 151 ? -14.805 27.812 16.719 1 88.44 151 TRP B N 1
ATOM 2764 C CA . TRP B 1 151 ? -14.844 26.438 17.203 1 88.44 151 TRP B CA 1
ATOM 2765 C C . TRP B 1 151 ? -14.75 26.375 18.719 1 88.44 151 TRP B C 1
ATOM 2767 O O . TRP B 1 151 ? -14.969 25.312 19.312 1 88.44 151 TRP B O 1
ATOM 2777 N N . LYS B 1 152 ? -14.633 27.344 19.516 1 71.5 152 LYS B N 1
ATOM 2778 C CA . LYS B 1 152 ? -14.617 27.391 20.969 1 71.5 152 LYS B CA 1
ATOM 2779 C C . LYS B 1 152 ? -16.016 27.172 21.547 1 71.5 152 LYS B C 1
ATOM 2781 O O . LYS B 1 152 ? -16.172 26.609 22.625 1 71.5 152 LYS B O 1
ATOM 2786 N N . VAL B 1 153 ? -17.031 27.359 20.875 1 62.22 153 VAL B N 1
ATOM 2787 C CA . VAL B 1 153 ? -18.375 27.484 21.453 1 62.22 153 VAL B CA 1
ATOM 2788 C C . VAL B 1 153 ? -19.25 26.328 20.984 1 62.22 153 VAL B C 1
ATOM 2790 O O . VAL B 1 153 ? -19.984 25.734 21.766 1 62.22 153 VAL B O 1
ATOM 2793 N N . SER B 1 154 ? -19.172 25.969 19.828 1 57.19 154 SER B N 1
ATOM 2794 C CA . SER B 1 154 ? -20.312 25.344 19.172 1 57.19 154 SER B CA 1
ATOM 2795 C C . SER B 1 154 ? -20.062 23.844 18.969 1 57.19 154 SER B C 1
ATOM 2797 O O . SER B 1 154 ? -20.953 23.125 18.516 1 57.19 154 SER B O 1
ATOM 2799 N N . SER B 1 155 ? -18.844 23.297 19.375 1 69.38 155 SER B N 1
ATOM 2800 C CA . SER B 1 155 ? -18.594 21.922 18.922 1 69.38 155 SER B CA 1
ATOM 2801 C C . SER B 1 155 ? -18.078 21.062 20.062 1 69.38 155 SER B C 1
ATOM 2803 O O . SER B 1 155 ? -17.781 21.578 21.156 1 69.38 155 SER B O 1
ATOM 2805 N N . SER B 1 156 ? -18.281 19.797 19.844 1 86.94 156 SER B N 1
ATOM 2806 C CA . SER B 1 156 ? -17.719 18.859 20.797 1 86.94 156 SER B CA 1
ATOM 2807 C C . SER B 1 156 ? -16.203 18.984 20.875 1 86.94 156 SER B C 1
ATOM 2809 O O . SER B 1 156 ? -15.578 18.484 21.812 1 86.94 156 SER B O 1
ATOM 2811 N N . CYS B 1 157 ? -15.656 19.734 19.922 1 92.75 157 CYS B N 1
ATOM 2812 C CA . CYS B 1 157 ? -14.242 20.094 19.922 1 92.75 157 CYS B CA 1
ATOM 2813 C C . CYS B 1 157 ? -14.07 21.609 19.922 1 92.75 157 CYS B C 1
ATOM 2815 O O . CYS B 1 157 ? -14.977 22.344 19.531 1 92.75 157 CYS B O 1
ATOM 2817 N N . TYR B 1 158 ? -12.922 22.016 20.469 1 93.81 158 TYR B N 1
ATOM 2818 C CA . TYR B 1 158 ? -12.656 23.438 20.469 1 93.81 158 TYR B CA 1
ATOM 2819 C C . TYR B 1 158 ? -11.18 23.719 20.188 1 93.81 158 TYR B C 1
ATOM 2821 O O . TYR B 1 158 ? -10.32 22.891 20.469 1 93.81 158 TYR B O 1
ATOM 2829 N N . VAL B 1 159 ? -10.93 24.891 19.641 1 95.5 159 VAL B N 1
ATOM 2830 C CA . VAL B 1 159 ? -9.586 25.297 19.234 1 95.5 159 VAL B CA 1
ATOM 2831 C C . VAL B 1 159 ? -8.992 26.234 20.266 1 95.5 159 VAL B C 1
ATOM 2833 O O . VAL B 1 159 ? -9.688 27.109 20.812 1 95.5 159 VAL B O 1
ATOM 2836 N N . GLU B 1 160 ? -7.684 26.047 20.562 1 93.12 160 GLU B N 1
ATOM 2837 C CA . GLU B 1 160 ? -6.949 26.922 21.484 1 93.12 160 GLU B CA 1
ATOM 2838 C C . GLU B 1 160 ? -5.523 27.172 20.984 1 93.12 160 GLU B C 1
ATOM 2840 O O . GLU B 1 160 ? -5.086 26.547 20.016 1 93.12 160 GLU B O 1
ATOM 2845 N N . ASN B 1 161 ? -4.801 28.266 21.578 1 94.69 161 ASN B N 1
ATOM 2846 C CA . ASN B 1 161 ? -3.387 28.547 21.344 1 94.69 161 ASN B CA 1
ATOM 2847 C C . ASN B 1 161 ? -3.107 28.859 19.875 1 94.69 161 ASN B C 1
ATOM 2849 O O . ASN B 1 161 ? -2.205 28.281 19.281 1 94.69 161 ASN B O 1
ATOM 2853 N N . ILE B 1 162 ? -3.93 29.719 19.391 1 95.06 162 ILE B N 1
ATOM 2854 C CA . ILE B 1 162 ? -3.766 30.109 17.984 1 95.06 162 ILE B CA 1
ATOM 2855 C C . ILE B 1 162 ? -2.596 31.094 17.859 1 95.06 162 ILE B C 1
ATOM 2857 O O . ILE B 1 162 ? -2.588 32.156 18.5 1 95.06 162 ILE B O 1
ATOM 2861 N N . VAL B 1 163 ? -1.532 30.734 17.156 1 95.62 163 VAL B N 1
ATOM 2862 C CA . VAL B 1 163 ? -0.373 31.562 16.844 1 95.62 163 VAL B CA 1
ATOM 2863 C C . VAL B 1 163 ? -0.231 31.672 15.32 1 95.62 163 VAL B C 1
ATOM 2865 O O . VAL B 1 163 ? -0.138 30.672 14.625 1 95.62 163 VAL B O 1
ATOM 2868 N N . ALA B 1 164 ? -0.299 32.906 14.836 1 93.5 164 ALA B N 1
ATOM 2869 C CA . ALA B 1 164 ? -0.274 33.094 13.391 1 93.5 164 ALA B CA 1
ATOM 2870 C C . ALA B 1 164 ? 0.586 34.281 12.984 1 93.5 164 ALA B C 1
ATOM 2872 O O . ALA B 1 164 ? 0.698 35.25 13.734 1 93.5 164 ALA B O 1
ATOM 2873 N N . ASN B 1 165 ? 1.299 34.125 11.969 1 90.81 165 ASN B N 1
ATOM 2874 C CA . ASN B 1 165 ? 1.916 35.219 11.234 1 90.81 165 ASN B CA 1
ATOM 2875 C C . ASN B 1 165 ? 1.686 35.094 9.727 1 90.81 165 ASN B C 1
ATOM 2877 O O . ASN B 1 165 ? 0.774 34.375 9.297 1 90.81 165 ASN B O 1
ATOM 2881 N N . GLU B 1 166 ? 2.41 35.812 8.93 1 83.69 166 GLU B N 1
ATOM 2882 C CA . GLU B 1 166 ? 2.166 35.844 7.496 1 83.69 166 GLU B CA 1
ATOM 2883 C C . GLU B 1 166 ? 2.455 34.5 6.863 1 83.69 166 GLU B C 1
ATOM 2885 O O . GLU B 1 166 ? 1.836 34.125 5.863 1 83.69 166 GLU B O 1
ATOM 2890 N N . GLN B 1 167 ? 3.242 33.719 7.484 1 88.75 167 GLN B N 1
ATOM 2891 C CA . GLN B 1 167 ? 3.732 32.531 6.809 1 88.75 167 GLN B CA 1
ATOM 2892 C C . GLN B 1 167 ? 3.307 31.266 7.547 1 88.75 167 GLN B C 1
ATOM 2894 O O . GLN B 1 167 ? 3.322 30.172 6.98 1 88.75 167 GLN B O 1
ATOM 2899 N N . GLU B 1 168 ? 2.914 31.453 8.797 1 93.06 168 GLU B N 1
ATOM 2900 C CA . GLU B 1 168 ? 2.715 30.266 9.617 1 93.06 168 GLU B CA 1
ATOM 2901 C C . GLU B 1 168 ? 1.441 30.391 10.453 1 93.06 168 GLU B C 1
ATOM 2903 O O . GLU B 1 168 ? 1.08 31.484 10.898 1 93.06 168 GLU B O 1
ATOM 2908 N N . LEU B 1 169 ? 0.709 29.344 10.578 1 95.56 169 LEU B N 1
ATOM 2909 C CA . LEU B 1 169 ? -0.454 29.203 11.453 1 95.56 169 LEU B CA 1
ATOM 2910 C C . LEU B 1 169 ? -0.34 27.953 12.32 1 95.56 169 LEU B C 1
ATOM 2912 O O . LEU B 1 169 ? -0.202 26.844 11.805 1 95.56 169 LEU B O 1
ATOM 2916 N N . VAL B 1 170 ? -0.313 28.109 13.648 1 97.62 170 VAL B N 1
ATOM 2917 C CA . VAL B 1 170 ? -0.234 27 14.594 1 97.62 170 VAL B CA 1
ATOM 2918 C C . VAL B 1 170 ? -1.389 27.094 15.594 1 97.62 170 VAL B C 1
ATOM 2920 O O . VAL B 1 170 ? -1.71 28.172 16.094 1 97.62 170 VAL B O 1
ATOM 2923 N N . PHE B 1 171 ? -2.023 26.016 15.859 1 97.06 171 PHE B N 1
ATOM 2924 C CA . PHE B 1 171 ? -3.088 25.984 16.859 1 97.06 171 PHE B CA 1
ATOM 2925 C C . PHE B 1 171 ? -3.326 24.562 17.359 1 97.06 171 PHE B C 1
ATOM 2927 O O . PHE B 1 171 ? -2.715 23.625 16.859 1 97.06 171 PHE B O 1
ATOM 2934 N N . VAL B 1 172 ? -4.184 24.422 18.344 1 96.62 172 VAL B N 1
ATOM 2935 C CA . VAL B 1 172 ? -4.449 23.125 18.969 1 96.62 172 VAL B CA 1
ATOM 2936 C C . VAL B 1 172 ? -5.953 22.859 18.969 1 96.62 172 VAL B C 1
ATOM 2938 O O . VAL B 1 172 ? -6.75 23.75 19.234 1 96.62 172 VAL B O 1
ATOM 2941 N N . LEU B 1 173 ? -6.348 21.641 18.641 1 96.44 173 LEU B N 1
ATOM 2942 C CA . LEU B 1 173 ? -7.727 21.172 18.703 1 96.44 173 LEU B CA 1
ATOM 2943 C C . LEU B 1 173 ? -7.918 20.219 19.875 1 96.44 173 LEU B C 1
ATOM 2945 O O . LEU B 1 173 ? -7.223 19.203 19.984 1 96.44 173 LEU B O 1
ATOM 2949 N N . ASN B 1 174 ? -8.883 20.547 20.734 1 92.56 174 ASN B N 1
ATOM 2950 C CA . ASN B 1 174 ? -9.195 19.734 21.906 1 92.56 174 ASN B CA 1
ATOM 2951 C C . ASN B 1 174 ? -10.641 19.234 21.875 1 92.56 174 ASN B C 1
ATOM 2953 O O . ASN B 1 174 ? -11.453 19.734 21.078 1 92.56 174 ASN B O 1
ATOM 2957 N N . LYS B 1 175 ? -10.82 18.141 22.578 1 89.5 175 LYS B N 1
ATOM 2958 C CA . LYS B 1 175 ? -12.195 17.688 22.781 1 89.5 175 LYS B CA 1
ATOM 2959 C C . LYS B 1 175 ? -12.734 18.172 24.125 1 89.5 175 LYS B C 1
ATOM 2961 O O . LYS B 1 175 ? -11.992 18.25 25.109 1 89.5 175 LYS B O 1
ATOM 2966 N N . LYS B 1 176 ? -14.023 18.516 24.078 1 83.31 176 LYS B N 1
ATOM 2967 C CA . LYS B 1 176 ? -14.688 18.953 25.297 1 83.31 176 LYS B CA 1
ATOM 2968 C C . LYS B 1 176 ? -14.984 17.781 26.219 1 83.31 176 LYS B C 1
ATOM 2970 O O . LYS B 1 176 ? -15.25 16.672 25.75 1 83.31 176 LYS B O 1
#

Sequence (352 aa):
MQEKDKLNILRHSRHDWMNVVQVIKGNLQLDRKDRVYDILNEVTRRAEHEAKLSDLNTPDLAYKLITFNWQWQKFHLDIEMIGKPIDCARHEMCWLKFFDQFFEKLTEQSDSMTDPNLLVSFHLQETPYIEFDFQGGIQDMKNMQEWLAEWKVSSSCYVENIVANEQELVFVLNKKMQEKDKLNILRHSRHDWMNVVQVIKGNLQLDRKDRVYDILNEVTRRAEHEAKLSDLNTPDLAYKLITFNWQWQKFHLDIEMIGKPIDCARHEMCWLKFFDQFFEKLTEQSDSMTDPNLLVSFHLQETPYIEFDFQGGIQDMKNMQEWLAEWKVSSSCYVENIVANEQELVFVLNKK

Foldseek 3Di:
DDPVVVVVVVVLVVVVVVVLVVVLVVCVVVVNVVVSVVSVVVVVQQVVQLVLLCQQLQPVVSVCQVCVVSDDALAAEGEAEADHHDHCNVVNVQVVVVVVVLSVLCRVQRPQWDRKYKYWYWDPDPFIKIKIKIFTFGPCVVVVVVVLCVQCPDTQKHKADWDDDRTMTMIMIGGD/DDPVVVVVVVVLVVVVVVVLVVVLVVCVVVVNVVVSVVSVVVVVQQVVQLVLLCQQLQPVVSVCQVCVVSDDALAAEGEAEADHHDHCNVVNVQVVVVVVVLSVLCRVQRPQWDRKYKYWYWDPDPFIKIKIKIFTFGPCVVVVVVVLCVQCPDTQKHKADWDDDRTMTMIMIGGD

Solvent-accessible surface area (backbone atoms only — not comparable to full-atom values): 18625 Å² total; per-residue (Å²): 102,60,46,57,60,56,44,51,53,50,48,51,52,51,50,55,51,51,52,50,50,52,54,41,51,54,31,51,76,68,67,32,61,69,58,39,51,51,50,53,50,51,52,50,51,48,51,49,26,52,53,44,46,61,56,19,59,24,44,64,52,32,44,52,62,73,51,48,72,76,43,95,59,77,52,46,77,46,71,42,64,42,74,57,72,49,86,37,51,88,46,36,65,48,50,43,54,46,50,54,52,50,52,51,55,51,56,73,40,34,90,70,40,57,83,28,34,34,39,39,36,37,38,40,55,99,74,52,35,36,38,41,42,37,38,25,29,58,73,59,50,67,60,51,51,54,56,47,60,52,33,58,72,78,49,67,28,29,50,45,76,75,46,72,60,73,46,38,42,32,34,33,43,35,66,112,102,59,46,57,60,57,46,49,53,51,48,52,53,50,50,55,51,48,53,50,51,51,54,41,51,54,31,51,76,69,66,32,60,69,57,38,50,53,51,53,49,52,53,50,51,49,52,50,26,52,51,43,46,62,56,19,60,25,43,64,51,32,44,52,62,73,52,47,73,78,46,96,60,78,52,45,78,44,72,42,65,42,75,58,75,49,85,36,51,89,46,35,64,49,51,42,55,48,51,54,53,49,54,51,56,50,55,73,40,33,90,73,39,58,84,27,35,35,41,39,35,38,38,42,55,100,74,52,35,36,39,41,41,36,38,25,30,59,76,59,50,67,61,51,51,54,56,48,59,53,33,57,74,78,48,67,29,30,50,47,77,76,46,72,60,72,47,36,43,34,32,33,42,35,67,112